Protein 1LFA (pdb70)

Foldseek 3Di:
DAEEEEEEEELAQVDDVVLSVLSLVLVQLVLVVCPPHSYFYWYWYDAPHIDTLAASQRCVVPVRSCVSCVVDDRPHHHAQPLRRLLCCLPPHCDVVRPHDDPHQAEYEYEEAAAHPDDDANPSNVSHQAAYEYEADRPPDVVRQVNCCRRHDPPCVPRRHYYHHSVCSVVVSVVVVVVDDDDD/DAAEEEEEEELAQVDDPVLSVLSLVLVQLVLVVCDPHSYFYWYWYDAPHIDTLAARVRCVVPVRSCVSNVPDDRPHHHAAPLVSLLCCLPPHCDVVRPHDPPHQAEYEYEEAAAHPDDDANVSNVSYQAAYEYEADRVVDPVRQVSCCRRHDPDCVPRYHYYHHSVCSVVVSVVVVVVDDDD

Solvent-accessible surface area: 17882 Å² total; per-residue (Å²): 105,71,21,1,9,0,0,0,0,0,0,4,120,40,5,33,29,64,32,13,79,74,0,14,58,7,0,35,52,4,2,99,108,25,47,151,69,53,69,35,0,0,0,0,1,0,0,55,63,60,95,33,25,3,24,0,51,59,6,63,173,113,97,64,14,66,10,18,8,114,123,16,88,12,41,22,92,75,10,25,3,19,20,0,0,43,64,0,18,72,70,0,22,88,121,122,49,22,12,55,97,148,13,64,56,15,0,22,0,0,1,4,10,82,30,79,42,97,57,88,9,84,59,0,125,103,4,68,20,69,0,6,0,0,11,125,89,4,139,76,156,142,6,20,100,40,2,59,110,2,6,17,189,69,30,102,78,18,18,58,56,9,90,52,19,103,61,5,157,65,9,28,63,79,40,56,149,126,69,164,156,152,217,108,55,24,1,8,0,0,0,0,0,0,3,125,36,3,94,64,6,28,5,44,49,0,6,12,4,0,10,15,5,2,97,106,25,46,127,67,52,68,38,0,0,0,0,0,0,0,53,63,59,86,39,27,4,20,0,23,27,3,82,144,114,68,73,14,40,47,14,10,116,155,25,161,33,52,90,91,77,10,25,2,20,23,0,0,39,58,0,14,65,74,0,13,89,120,122,50,26,12,43,106,99,11,68,66,16,0,20,0,0,1,6,10,79,30,79,45,97,59,89,11,82,60,0,116,116,3,66,19,70,0,5,0,0,11,146,92,4,145,77,146,131,5,41,78,39,2,64,110,2,5,17,176,74,27,105,92,22,16,60,63,15,89,51,15,72,80,2,104,75,29,27,65,92,43,50,125,138,68,163,160,204

B-factor: mean 18.25, std 9.06, range [2.38, 66.84]

Radius of gyration: 23.6 Å; Cα contacts (8 Å, |Δi|>4): 694; chains: 2; bounding box: 66×52×42 Å

Structure (mmCIF, N/CA/C/O backbone):
data_1LFA
#
_entry.id   1LFA
#
_cell.length_a   131.130
_cell.length_b   45.450
_cell.length_c   66.130
_cell.angle_alpha   90.00
_cell.angle_beta   99.80
_cell.angle_gamma   90.00
#
_symmetry.space_group_name_H-M   'C 1 2 1'
#
loop_
_entity.id
_entity.type
_entity.pdbx_description
1 polymer CD11A
2 non-polymer 'MANGANESE (II) ION'
3 non-polymer 'CHLORIDE ION'
4 water water
#
loop_
_atom_site.group_PDB
_atom_site.id
_atom_site.type_symbol
_atom_site.label_atom_id
_atom_site.label_alt_id
_atom_site.label_comp_id
_atom_site.label_asym_id
_atom_site.label_entity_id
_atom_site.label_seq_id
_atom_site.pdbx_PDB_ins_code
_atom_site.Cartn_x
_atom_site.Cartn_y
_atom_site.Cartn_z
_atom_site.occupancy
_atom_site.B_iso_or_equiv
_atom_site.auth_seq_id
_atom_site.auth_comp_id
_atom_site.auth_asym_id
_atom_site.auth_atom_id
_atom_site.pdbx_PDB_model_num
ATOM 1 N N . GLY A 1 4 ? 1.807 -12.128 28.312 1.00 23.62 128 GLY A N 1
ATOM 2 C CA . GLY A 1 4 ? 2.497 -13.425 28.096 1.00 21.14 128 GLY A CA 1
ATOM 3 C C . GLY A 1 4 ? 3.853 -13.134 27.500 1.00 18.37 128 GLY A C 1
ATOM 4 O O . GLY A 1 4 ? 4.551 -12.249 27.978 1.00 21.70 128 GLY A O 1
ATOM 5 N N . ASN A 1 5 ? 4.218 -13.844 26.442 1.00 17.90 129 ASN A N 1
ATOM 6 C CA . ASN A 1 5 ? 5.506 -13.631 25.798 1.00 16.06 129 ASN A CA 1
ATOM 7 C C . ASN A 1 5 ? 5.478 -12.401 24.896 1.00 16.07 129 ASN A C 1
ATOM 8 O O . ASN A 1 5 ? 4.463 -12.112 24.244 1.00 14.91 129 ASN A O 1
ATOM 16 N N . VAL A 1 6 ? 6.580 -11.658 24.888 1.00 13.96 130 VAL A N 1
ATOM 17 C CA . VAL A 1 6 ? 6.680 -10.467 24.057 1.00 12.86 130 VAL A CA 1
ATOM 18 C C . VAL A 1 6 ? 7.936 -10.554 23.203 1.00 11.99 130 VAL A C 1
ATOM 19 O O . VAL A 1 6 ? 9.037 -10.791 23.721 1.00 12.42 130 VAL A O 1
ATOM 24 N N . ASP A 1 7 ? 7.740 -10.447 21.891 1.00 12.62 131 ASP A N 1
ATOM 25 C CA . ASP A 1 7 ? 8.828 -10.470 20.920 1.00 12.18 131 ASP A CA 1
ATOM 26 C C . ASP A 1 7 ? 9.017 -9.024 20.483 1.00 11.40 131 ASP A C 1
ATOM 27 O O . ASP A 1 7 ? 8.156 -8.446 19.805 1.00 11.07 131 ASP A O 1
ATOM 33 N N . LEU A 1 8 ? 10.142 -8.438 20.877 1.00 12.01 132 LEU A N 1
ATOM 34 C CA . LEU A 1 8 ? 10.400 -7.034 20.575 1.00 11.83 132 LEU A CA 1
ATOM 35 C C . LEU A 1 8 ? 11.596 -6.786 19.674 1.00 6.76 132 LEU A C 1
ATOM 36 O O . LEU A 1 8 ? 12.692 -7.265 19.942 1.00 8.13 132 LEU A O 1
ATOM 42 N N . VAL A 1 9 ? 11.376 -6.010 18.619 1.00 8.20 133 VAL A N 1
ATOM 43 C CA . VAL A 1 9 ? 12.435 -5.671 17.675 1.00 11.91 133 VAL A CA 1
ATOM 44 C C . VAL A 1 9 ? 12.765 -4.182 17.755 1.00 9.94 133 VAL A C 1
ATOM 45 O O . VAL A 1 9 ? 11.860 -3.340 17.758 1.00 8.85 133 VAL A O 1
ATOM 50 N N . PHE A 1 10 ? 14.055 -3.871 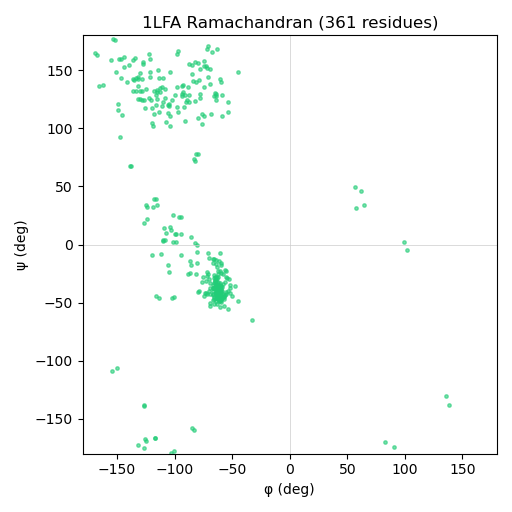17.856 1.00 10.74 134 PHE A N 1
ATOM 51 C CA . PHE A 1 10 ? 14.521 -2.484 17.868 1.00 9.92 134 PHE A CA 1
ATOM 52 C C . PHE A 1 10 ? 14.943 -2.234 16.418 1.00 8.42 134 PHE A C 1
ATOM 53 O O . PHE A 1 10 ? 15.800 -2.942 15.903 1.00 7.79 134 PHE A O 1
ATOM 62 N N . LEU A 1 11 ? 14.302 -1.290 15.742 1.00 8.27 135 LEU A N 1
ATOM 63 C CA . LEU A 1 11 ? 14.657 -0.960 14.359 1.00 7.11 135 LEU A CA 1
ATOM 64 C C . LEU A 1 11 ? 15.354 0.399 14.464 1.00 7.49 135 LEU A C 1
ATOM 65 O O . LEU A 1 11 ? 14.699 1.424 14.688 1.00 7.80 135 LEU A O 1
ATOM 71 N N . PHE A 1 12 ? 16.675 0.408 14.327 1.00 6.45 136 PHE A N 1
ATOM 72 C CA . PHE A 1 12 ? 17.421 1.646 14.485 1.00 8.61 136 PHE A CA 1
ATOM 73 C C . PHE A 1 12 ? 18.084 2.278 13.269 1.00 7.48 136 PHE A C 1
ATOM 74 O O . PHE A 1 12 ? 18.750 1.611 12.466 1.00 6.44 136 PHE A O 1
ATOM 83 N N . ASP A 1 13 ? 17.899 3.591 13.195 1.00 7.54 137 ASP A N 1
ATOM 84 C CA . ASP A 1 13 ? 18.407 4.478 12.150 1.00 7.54 137 ASP A CA 1
ATOM 85 C C . ASP A 1 13 ? 19.937 4.500 12.155 1.00 7.79 137 ASP A C 1
ATOM 86 O O . ASP A 1 13 ? 20.565 4.760 13.182 1.00 7.58 137 ASP A O 1
ATOM 92 N N . GLY A 1 14 ? 20.528 4.183 11.004 1.00 10.69 138 GLY A N 1
ATOM 93 C CA . GLY A 1 14 ? 21.977 4.206 10.866 1.00 8.31 138 GLY A CA 1
ATOM 94 C C . GLY A 1 14 ? 22.367 5.123 9.713 1.00 10.50 138 GLY A C 1
ATOM 95 O O . GLY A 1 14 ? 23.389 4.891 9.048 1.00 9.82 138 GLY A O 1
ATOM 97 N N . SER A 1 15 ? 21.567 6.171 9.497 1.00 10.45 139 SER A N 1
ATOM 98 C CA . SER A 1 15 ? 21.772 7.153 8.432 1.00 9.52 139 SER A CA 1
ATOM 99 C C . SER A 1 15 ? 23.065 7.963 8.552 1.00 9.26 139 SER A C 1
ATOM 100 O O . SER A 1 15 ? 23.723 7.973 9.598 1.00 10.82 139 SER A O 1
ATOM 105 N N . MET A 1 16 ? 23.397 8.676 7.482 1.00 9.70 140 MET A N 1
ATOM 106 C CA . MET A 1 16 ? 24.622 9.467 7.424 1.00 13.83 140 MET A CA 1
ATOM 107 C C . MET A 1 16 ? 24.690 10.653 8.387 1.00 13.30 140 MET A C 1
ATOM 108 O O . MET A 1 16 ? 25.778 11.085 8.772 1.00 14.34 140 MET A O 1
ATOM 114 N N . SER A 1 17 ? 23.532 11.174 8.772 1.00 11.21 141 SER A N 1
ATOM 115 C CA . SER A 1 17 ? 23.449 12.325 9.675 1.00 13.38 141 SER A CA 1
ATOM 116 C C . SER A 1 17 ? 24.036 12.102 11.060 1.00 13.50 141 SER A C 1
ATOM 117 O O . SER A 1 17 ? 24.616 13.009 11.656 1.00 12.85 141 SER A O 1
ATOM 122 N N . LEU A 1 18 ? 23.914 10.876 11.549 1.00 14.80 142 LEU A N 1
ATOM 123 C CA . LEU A 1 18 ? 24.389 10.520 12.876 1.00 12.96 142 LEU A CA 1
ATOM 124 C C . LEU A 1 18 ? 25.892 10.601 13.121 1.00 15.33 142 LEU A C 1
ATOM 125 O O . LEU A 1 18 ? 26.694 10.086 12.335 1.00 16.55 142 LEU A O 1
ATOM 131 N N . GLN A 1 19 ? 26.264 11.268 14.211 1.00 16.19 143 GLN A N 1
ATOM 132 C CA . GLN A 1 19 ? 27.660 11.352 14.624 1.00 15.35 143 GLN A CA 1
ATOM 133 C C . GLN A 1 19 ? 27.873 10.028 15.368 1.00 14.80 143 GLN A C 1
ATOM 134 O O . GLN A 1 19 ? 26.907 9.421 15.839 1.00 13.21 143 GLN A O 1
ATOM 143 N N . PRO A 1 20 ? 29.127 9.556 15.483 1.00 16.20 144 PRO A N 1
ATOM 144 C CA . PRO A 1 20 ? 29.391 8.290 16.181 1.00 14.69 144 PRO A CA 1
ATOM 145 C C . PRO A 1 20 ? 28.786 8.199 17.588 1.00 17.31 144 PRO A C 1
ATOM 146 O O . PRO A 1 20 ? 28.221 7.161 17.967 1.00 15.76 144 PRO A O 1
ATOM 150 N N . ASP A 1 21 ? 28.881 9.280 18.355 1.00 18.03 145 ASP A N 1
ATOM 151 C CA . ASP A 1 21 ? 28.339 9.293 19.712 1.00 18.91 145 ASP A CA 1
ATOM 152 C C . ASP A 1 21 ? 26.808 9.315 19.712 1.00 16.87 145 ASP A C 1
ATOM 153 O O . ASP A 1 21 ? 26.183 8.883 20.677 1.00 13.71 145 ASP A O 1
ATOM 159 N N . GLU A 1 22 ? 26.208 9.862 18.660 1.00 12.83 146 GLU A N 1
ATOM 160 C CA . GLU A 1 22 ? 24.754 9.895 18.557 1.00 14.39 146 GLU A CA 1
ATOM 161 C C . GLU A 1 22 ? 24.268 8.468 18.247 1.00 15.08 146 GLU A C 1
ATOM 162 O O . GLU A 1 22 ? 23.283 7.990 18.811 1.00 13.79 146 GLU A O 1
ATOM 169 N N . PHE A 1 23 ? 24.981 7.791 17.353 1.00 14.37 147 PHE A N 1
ATOM 170 C CA . PHE A 1 23 ? 24.668 6.416 16.989 1.00 13.90 147 PHE A CA 1
ATOM 171 C C . PHE A 1 23 ? 24.841 5.562 18.256 1.00 14.94 147 PHE A C 1
ATOM 172 O O . PHE A 1 23 ? 23.999 4.710 18.580 1.00 13.79 147 PHE A O 1
ATOM 181 N N . GLN A 1 24 ? 25.922 5.821 18.984 1.00 12.41 148 GLN A N 1
ATOM 182 C CA . GLN A 1 24 ? 26.215 5.100 20.214 1.00 12.03 148 GLN A CA 1
ATOM 183 C C . GLN A 1 24 ? 25.105 5.265 21.255 1.00 9.27 148 GLN A C 1
ATOM 184 O O . GLN A 1 24 ? 24.774 4.317 21.952 1.00 9.22 148 GLN A O 1
ATOM 193 N N . LYS A 1 25 ? 24.542 6.466 21.365 1.00 10.87 149 LYS A N 1
ATOM 194 C CA . LYS A 1 25 ? 23.458 6.723 22.316 1.00 11.09 149 LYS A CA 1
ATOM 195 C C . LYS A 1 25 ? 22.210 5.909 21.987 1.00 11.27 149 LYS A C 1
ATOM 196 O O . LYS A 1 25 ? 21.499 5.447 22.889 1.00 9.41 149 LYS A O 1
ATOM 206 N N . ILE A 1 26 ? 21.960 5.714 20.696 1.00 9.50 150 ILE A N 1
ATOM 207 C CA . ILE A 1 26 ? 20.823 4.907 20.244 1.00 10.07 150 ILE A CA 1
ATOM 208 C C . ILE A 1 26 ? 21.091 3.468 20.698 1.00 9.76 150 ILE A C 1
ATOM 209 O O . ILE A 1 26 ? 20.230 2.832 21.310 1.00 11.74 150 ILE A O 1
ATOM 215 N N . LEU A 1 27 ? 22.309 2.988 20.454 1.00 8.96 151 LEU A N 1
ATOM 216 C CA . LEU A 1 27 ? 22.711 1.642 20.864 1.00 11.89 151 LEU A CA 1
ATOM 217 C C . LEU A 1 27 ? 22.646 1.469 22.380 1.00 10.81 151 LEU A C 1
ATOM 218 O O . LEU A 1 27 ? 22.199 0.430 22.869 1.00 9.87 151 LEU A O 1
ATOM 224 N N . ASP A 1 28 ? 23.081 2.486 23.118 1.00 9.18 152 ASP A N 1
ATOM 225 C CA . ASP A 1 28 ? 23.061 2.443 24.577 1.00 11.37 152 ASP A CA 1
ATOM 226 C C . ASP A 1 28 ? 21.638 2.367 25.122 1.00 12.79 152 ASP A C 1
ATOM 227 O O . ASP A 1 28 ? 21.378 1.622 26.070 1.00 13.15 152 ASP A O 1
ATOM 233 N N . PHE A 1 29 ? 20.715 3.116 24.518 1.00 11.75 153 PHE A N 1
ATOM 234 C CA . PHE A 1 29 ? 19.314 3.086 24.937 1.00 12.14 153 PHE A CA 1
ATOM 235 C C . PHE A 1 29 ? 18.802 1.648 24.774 1.00 13.50 153 PHE A C 1
ATOM 236 O O . PHE A 1 29 ? 18.179 1.082 25.678 1.00 12.39 153 PHE A O 1
ATOM 245 N N . MET A 1 30 ? 19.081 1.059 23.614 1.00 12.98 154 MET A N 1
ATOM 246 C CA . MET A 1 30 ? 18.672 -0.313 23.326 1.00 13.14 154 MET A CA 1
ATOM 247 C C . MET A 1 30 ? 19.218 -1.286 24.376 1.00 10.15 154 MET A C 1
ATOM 248 O O . MET A 1 30 ? 18.492 -2.140 24.888 1.00 9.67 154 MET A O 1
ATOM 254 N N . LYS A 1 31 ? 20.490 -1.127 24.718 1.00 11.68 155 LYS A N 1
ATOM 255 C CA . LYS A 1 31 ? 21.127 -1.974 25.718 1.00 13.70 155 LYS A CA 1
ATOM 256 C C . LYS A 1 31 ? 20.503 -1.794 27.099 1.00 14.24 155 LYS A C 1
ATOM 257 O O . LYS A 1 31 ? 20.315 -2.776 27.813 1.00 13.91 155 LYS A O 1
ATOM 267 N N . ASP A 1 32 ? 20.198 -0.551 27.480 1.00 13.74 156 ASP A N 1
ATOM 268 C CA . ASP A 1 32 ? 19.587 -0.279 28.789 1.00 15.22 156 ASP A CA 1
ATOM 269 C C . ASP A 1 32 ? 18.232 -0.973 28.882 1.00 14.54 156 ASP A C 1
ATOM 270 O O . ASP A 1 32 ? 17.932 -1.629 29.881 1.00 13.38 156 ASP A O 1
ATOM 276 N N . VAL A 1 33 ? 17.412 -0.831 27.844 1.00 12.02 157 VAL A N 1
ATOM 277 C CA . VAL A 1 33 ? 16.106 -1.482 27.826 1.00 11.82 157 VAL A CA 1
ATOM 278 C C . VAL A 1 33 ? 16.272 -3.005 27.961 1.00 14.76 157 VAL A C 1
ATOM 279 O O . VAL A 1 33 ? 15.587 -3.644 28.768 1.00 15.09 157 VAL A O 1
ATOM 284 N N . MET A 1 34 ? 17.198 -3.578 27.193 1.00 14.07 158 MET A N 1
ATOM 285 C CA . MET A 1 34 ? 17.443 -5.018 27.234 1.00 13.68 158 MET A CA 1
ATOM 286 C C . MET A 1 34 ? 17.905 -5.509 28.599 1.00 13.91 158 MET A C 1
ATOM 287 O O . MET A 1 34 ? 17.421 -6.534 29.091 1.00 12.88 158 MET A O 1
ATOM 293 N N . LYS A 1 35 ? 18.857 -4.796 29.194 1.00 13.83 159 LYS A N 1
ATOM 294 C CA . LYS A 1 35 ? 19.398 -5.159 30.504 1.00 14.98 159 LYS A CA 1
ATOM 295 C C . LYS A 1 35 ? 18.317 -5.109 31.576 1.00 13.96 159 LYS A C 1
ATOM 296 O O . LYS A 1 35 ? 18.190 -6.032 32.382 1.00 12.67 159 LYS A O 1
ATOM 306 N N . LYS A 1 36 ? 17.513 -4.054 31.560 1.00 12.08 160 LYS A N 1
ATOM 307 C CA . LYS A 1 36 ? 16.450 -3.908 32.540 1.00 11.78 160 LYS A CA 1
ATOM 308 C C . LYS A 1 36 ? 15.422 -5.028 32.397 1.00 14.67 160 LYS A C 1
ATOM 309 O O . LYS A 1 36 ? 14.944 -5.573 33.400 1.00 16.85 160 LYS A O 1
ATOM 319 N N . LEU A 1 37 ? 15.133 -5.421 31.158 1.00 13.83 161 LEU A N 1
ATOM 320 C CA . LEU A 1 37 ? 14.152 -6.472 30.904 1.00 14.09 161 LEU A CA 1
ATOM 321 C C . LEU A 1 37 ? 14.715 -7.888 30.708 1.00 15.52 161 LEU A C 1
ATOM 322 O O . LEU A 1 37 ? 14.061 -8.747 30.117 1.00 17.01 161 LEU A O 1
ATOM 328 N N . SER A 1 38 ? 15.907 -8.142 31.245 1.00 15.27 162 SER A N 1
ATOM 329 C CA . SER A 1 38 ? 16.524 -9.460 31.141 1.00 13.97 162 SER A CA 1
ATOM 330 C C . SER A 1 38 ? 15.788 -10.461 32.031 1.00 15.23 162 SER A C 1
ATOM 331 O O . SER A 1 38 ? 15.171 -10.077 33.035 1.00 15.68 162 SER A O 1
ATOM 336 N N . ASN A 1 39 ? 15.832 -11.733 31.639 1.00 14.18 163 ASN A N 1
ATOM 337 C CA . ASN A 1 39 ? 15.198 -12.838 32.370 1.00 15.12 163 ASN A CA 1
ATOM 338 C C . ASN A 1 39 ? 13.691 -12.690 32.581 1.00 11.81 163 ASN A C 1
ATOM 339 O O . ASN A 1 39 ? 13.135 -13.172 33.562 1.00 10.63 163 ASN A O 1
ATOM 347 N N . THR A 1 40 ? 13.034 -12.046 31.630 1.00 12.78 164 THR A N 1
ATOM 348 C CA . THR A 1 40 ? 11.595 -11.837 31.687 1.00 11.47 164 THR A CA 1
ATOM 349 C C . THR A 1 40 ? 11.024 -12.584 30.489 1.00 12.70 164 THR A C 1
ATOM 350 O O . THR A 1 40 ? 11.732 -13.371 29.848 1.00 14.75 164 THR A O 1
ATOM 356 N N . SER A 1 41 ? 9.764 -12.323 30.162 1.00 12.42 165 SER A N 1
ATOM 357 C CA . SER A 1 41 ? 9.132 -12.969 29.019 1.00 14.77 165 SER A CA 1
ATOM 358 C C . SER A 1 41 ? 9.478 -12.268 27.698 1.00 13.91 165 SER A C 1
ATOM 359 O O . SER A 1 41 ? 9.010 -12.673 26.632 1.00 16.67 165 SER A O 1
ATOM 364 N N . TYR A 1 42 ? 10.299 -11.222 27.772 1.00 13.78 166 TYR A N 1
ATOM 365 C CA . TYR A 1 42 ? 10.707 -10.479 26.583 1.00 14.19 166 TYR A CA 1
ATOM 366 C C . TYR A 1 42 ? 11.893 -11.142 25.892 1.00 13.33 166 TYR A C 1
ATOM 367 O O . TYR A 1 42 ? 12.781 -11.675 26.550 1.00 13.04 166 TYR A O 1
ATOM 378 N N . GLN A 1 43 ? 11.865 -11.147 24.563 1.00 16.16 167 GLN A N 1
ATOM 379 C CA . GLN A 1 43 ? 12.965 -11.657 23.747 1.00 15.79 167 GLN A CA 1
ATOM 380 C C . GLN A 1 43 ? 13.178 -10.553 22.725 1.00 12.16 167 GLN A C 1
ATOM 381 O O . GLN A 1 43 ? 12.226 -9.892 22.317 1.00 12.60 167 GLN A O 1
ATOM 390 N N . PHE A 1 44 ? 14.429 -10.295 22.380 1.00 11.59 168 PHE A N 1
ATOM 391 C CA . PHE A 1 44 ? 14.741 -9.184 21.490 1.00 11.62 168 PHE A CA 1
ATOM 392 C C . PHE A 1 44 ? 15.467 -9.526 20.201 1.00 10.22 168 PHE A C 1
ATOM 393 O O . PHE A 1 44 ? 16.134 -10.552 20.109 1.00 10.50 168 PHE A O 1
ATOM 402 N N . ALA A 1 45 ? 15.361 -8.616 19.236 1.00 10.86 169 ALA A N 1
ATOM 403 C CA . ALA A 1 45 ? 16.048 -8.702 17.947 1.00 11.16 169 ALA A CA 1
ATOM 404 C C . ALA A 1 45 ? 16.367 -7.248 17.561 1.00 10.46 169 ALA A C 1
ATOM 405 O O . ALA A 1 45 ? 15.600 -6.338 17.888 1.00 7.79 169 ALA A O 1
ATOM 408 N N . ALA A 1 46 ? 17.518 -7.010 16.933 1.00 9.00 170 ALA A N 1
ATOM 409 C CA . ALA A 1 46 ? 17.870 -5.646 16.526 1.00 9.14 170 ALA A CA 1
ATOM 410 C C . ALA A 1 46 ? 18.174 -5.569 15.033 1.00 10.36 170 ALA A C 1
ATOM 411 O O . ALA A 1 46 ? 18.904 -6.402 14.485 1.00 9.04 170 ALA A O 1
ATOM 414 N N . VAL A 1 47 ? 17.605 -4.560 14.384 1.00 9.98 171 VAL A N 1
ATOM 415 C CA . VAL A 1 47 ? 17.768 -4.354 12.953 1.00 8.99 171 VAL A CA 1
ATOM 416 C C . VAL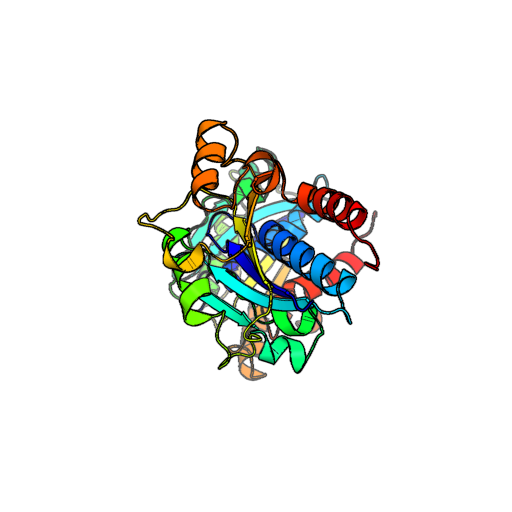 A 1 47 ? 18.206 -2.925 12.676 1.00 9.56 171 VAL A C 1
ATOM 417 O O . VAL A 1 47 ? 17.563 -1.981 13.143 1.00 9.34 171 VAL A O 1
ATOM 422 N N . GLN A 1 48 ? 19.326 -2.767 11.972 1.00 8.84 172 GLN A N 1
ATOM 423 C CA . GLN A 1 48 ? 19.808 -1.437 11.604 1.00 6.23 172 GLN A CA 1
ATOM 424 C C . GLN A 1 48 ? 19.256 -1.136 10.219 1.00 5.75 172 GLN A C 1
ATOM 425 O O . GLN A 1 48 ? 19.245 -2.013 9.360 1.00 7.80 172 GLN A O 1
ATOM 434 N N . PHE A 1 49 ? 18.761 0.075 10.005 1.00 6.66 173 PHE A N 1
ATOM 435 C CA . PHE A 1 49 ? 18.269 0.453 8.686 1.00 7.94 173 PHE A CA 1
ATOM 436 C C . PHE A 1 49 ? 18.863 1.793 8.256 1.00 7.97 173 PHE A C 1
ATOM 437 O O . PHE A 1 49 ? 19.207 2.643 9.084 1.00 9.04 173 PHE A O 1
ATOM 446 N N . SER A 1 50 ? 19.058 1.930 6.954 1.00 7.36 174 SER A N 1
ATOM 447 C CA . SER A 1 50 ? 19.579 3.149 6.363 1.00 7.94 174 SER A CA 1
ATOM 448 C C . SER A 1 50 ? 19.011 3.047 4.955 1.00 7.88 174 SER A C 1
ATOM 449 O O . SER A 1 50 ? 17.800 3.209 4.774 1.00 8.46 174 SER A O 1
ATOM 454 N N . THR A 1 51 ? 19.850 2.786 3.959 1.00 7.83 175 THR A N 1
ATOM 455 C CA . THR A 1 51 ? 19.344 2.600 2.601 1.00 9.28 175 THR A CA 1
ATOM 456 C C . THR A 1 51 ? 18.778 1.171 2.563 1.00 5.97 175 THR A C 1
ATOM 457 O O . THR A 1 51 ? 17.721 0.908 1.988 1.00 6.86 175 THR A O 1
ATOM 463 N N . SER A 1 52 ? 19.494 0.261 3.207 1.00 6.10 176 SER A N 1
ATOM 464 C CA . SER A 1 52 ? 19.060 -1.116 3.316 1.00 9.66 176 SER A CA 1
ATOM 465 C C . SER A 1 52 ? 19.003 -1.534 4.790 1.00 9.68 176 SER A C 1
ATOM 466 O O . SER A 1 52 ? 19.176 -0.704 5.694 1.00 8.68 176 SER A O 1
ATOM 471 N N . TYR A 1 53 ? 18.837 -2.830 5.030 1.00 11.56 177 TYR A N 1
ATOM 472 C CA . TYR A 1 53 ? 18.647 -3.340 6.387 1.00 9.88 177 TYR A CA 1
ATOM 473 C C . TYR A 1 53 ? 19.594 -4.449 6.773 1.00 9.54 177 TYR A C 1
ATOM 474 O O . TYR A 1 53 ? 20.085 -5.172 5.913 1.00 11.04 177 TYR A O 1
ATOM 485 N N . LYS A 1 54 ? 19.817 -4.602 8.074 1.00 7.06 178 LYS A N 1
ATOM 486 C CA . LYS A 1 54 ? 20.701 -5.634 8.581 1.00 8.83 178 LYS A CA 1
ATOM 487 C C . LYS A 1 54 ? 20.216 -6.077 9.959 1.00 9.00 178 LYS A C 1
ATOM 488 O O . LYS A 1 54 ? 20.176 -5.280 10.896 1.00 10.47 178 LYS A O 1
ATOM 498 N N . THR A 1 55 ? 19.797 -7.330 10.072 1.00 9.35 179 THR A N 1
ATOM 499 C CA . THR A 1 55 ? 19.377 -7.858 11.366 1.00 10.91 179 THR A CA 1
ATOM 500 C C . THR A 1 55 ? 20.687 -8.118 12.111 1.00 10.99 179 THR A C 1
ATOM 501 O O . THR A 1 55 ? 21.431 -9.050 11.790 1.00 11.65 179 THR A O 1
ATOM 507 N N . GLU A 1 56 ? 21.016 -7.233 13.041 1.00 8.23 180 GLU A N 1
ATOM 508 C CA . GLU A 1 56 ? 22.259 -7.353 13.793 1.00 10.43 180 GLU A CA 1
ATOM 509 C C . GLU A 1 56 ? 22.287 -8.585 14.691 1.00 10.61 180 GLU A C 1
ATOM 510 O O . GLU A 1 56 ? 23.345 -9.162 14.934 1.00 12.42 180 GLU A O 1
ATOM 517 N N . PHE A 1 57 ? 21.124 -8.961 15.204 1.00 10.72 181 PHE A N 1
ATOM 518 C CA . PHE A 1 57 ? 20.979 -10.156 16.021 1.00 8.96 181 PHE A CA 1
ATOM 519 C C . PHE A 1 57 ? 19.499 -10.499 16.037 1.00 11.61 181 PHE A C 1
ATOM 520 O O . PHE A 1 57 ? 18.648 -9.602 16.036 1.00 9.38 181 PHE A O 1
ATOM 529 N N . ASP A 1 58 ? 19.178 -11.778 15.901 1.00 12.66 182 ASP A N 1
ATOM 530 C CA . ASP A 1 58 ? 17.783 -12.161 15.912 1.00 13.68 182 ASP A CA 1
ATOM 531 C C . ASP A 1 58 ? 17.373 -12.771 17.242 1.00 11.15 182 ASP A C 1
ATOM 532 O O . ASP A 1 58 ? 18.173 -12.848 18.180 1.00 10.06 182 ASP A O 1
ATOM 538 N N . PHE A 1 59 ? 16.107 -13.154 17.334 1.00 14.01 183 PHE A N 1
ATOM 539 C CA . PHE A 1 59 ? 15.583 -13.732 18.558 1.00 11.38 183 PHE A CA 1
ATOM 540 C C . PHE A 1 59 ? 16.401 -14.933 18.986 1.00 15.15 183 PHE A C 1
ATOM 541 O O . PHE A 1 59 ? 16.732 -15.071 20.167 1.00 15.44 183 PHE A O 1
ATOM 550 N N . SER A 1 60 ? 16.795 -15.756 18.015 1.00 15.85 184 SER A N 1
ATOM 551 C CA . SER A 1 60 ? 17.599 -16.933 18.299 1.00 17.31 184 SER A CA 1
ATOM 552 C C . SER A 1 60 ? 18.948 -16.536 18.876 1.00 17.87 184 SER A C 1
ATOM 553 O O . SER A 1 60 ? 19.400 -17.135 19.851 1.00 19.95 184 SER A O 1
ATOM 558 N N . ASP A 1 61 ? 19.562 -15.497 18.314 1.00 19.46 185 ASP A N 1
ATOM 559 C CA . ASP A 1 61 ? 20.851 -15.006 18.801 1.00 19.83 185 ASP A CA 1
ATOM 560 C C . ASP A 1 61 ? 20.703 -14.576 20.247 1.00 19.60 185 ASP A C 1
ATOM 561 O O . ASP A 1 61 ? 21.567 -14.860 21.078 1.00 19.60 185 ASP A O 1
ATOM 567 N N . TYR A 1 62 ? 19.609 -13.868 20.531 1.00 19.26 186 TYR A N 1
ATOM 568 C CA . TYR A 1 62 ? 19.331 -13.374 21.877 1.00 18.79 186 TYR A CA 1
ATOM 569 C C . TYR A 1 62 ? 19.179 -14.515 22.873 1.00 19.95 186 TYR A C 1
ATOM 570 O O . TYR A 1 62 ? 19.709 -14.458 23.983 1.00 22.34 186 TYR A O 1
ATOM 581 N N . VAL A 1 63 ? 18.396 -15.519 22.496 1.00 22.75 187 VAL A N 1
ATOM 582 C CA . VAL A 1 63 ? 18.186 -16.675 23.355 1.00 24.55 187 VAL A CA 1
ATOM 583 C C . VAL A 1 63 ? 19.512 -17.406 23.592 1.00 26.01 187 VAL A C 1
ATOM 584 O O . VAL A 1 63 ? 19.815 -17.777 24.723 1.00 27.51 187 VAL A O 1
ATOM 589 N N . LYS A 1 64 ? 20.316 -17.568 22.546 1.00 28.71 188 LYS A N 1
ATOM 590 C CA . LYS A 1 64 ? 21.598 -18.255 22.675 1.00 32.52 188 LYS A CA 1
ATOM 591 C C . LYS A 1 64 ? 22.584 -17.490 23.537 1.00 34.57 188 LYS A C 1
ATOM 592 O O . LYS A 1 64 ? 23.403 -18.095 24.231 1.00 37.07 188 LYS A O 1
ATOM 602 N N . ARG A 1 65 ? 22.567 -16.166 23.422 1.00 36.35 189 ARG A N 1
ATOM 603 C CA . ARG A 1 65 ? 23.458 -15.306 24.192 1.00 38.18 189 ARG A CA 1
ATOM 604 C C . ARG A 1 65 ? 22.689 -14.033 24.507 1.00 38.36 189 ARG A C 1
ATOM 605 O O . ARG A 1 65 ? 22.392 -13.248 23.619 1.00 41.80 189 ARG A O 1
ATOM 619 N N . LYS A 1 66 ? 22.368 -13.834 25.775 1.00 38.85 190 LYS A N 1
ATOM 620 C CA . LYS A 1 66 ? 21.599 -12.665 26.183 1.00 37.98 190 LYS A CA 1
ATOM 621 C C . LYS A 1 66 ? 22.371 -11.361 26.345 1.00 35.91 190 LYS A C 1
ATOM 622 O O . LYS A 1 66 ? 21.773 -10.287 26.389 1.00 37.12 190 LYS A O 1
ATOM 632 N N . ASP A 1 67 ? 23.691 -11.446 26.432 1.00 33.11 191 ASP A N 1
ATOM 633 C CA . ASP A 1 67 ? 24.516 -10.256 26.614 1.00 32.13 191 ASP A CA 1
ATOM 634 C C . ASP A 1 67 ? 24.348 -9.214 25.500 1.00 26.56 191 ASP A C 1
ATOM 635 O O . ASP A 1 67 ? 24.764 -9.439 24.366 1.00 23.52 191 ASP A O 1
ATOM 641 N N . PRO A 1 68 ? 23.735 -8.054 25.818 1.00 24.90 192 PRO A N 1
ATOM 642 C CA . PRO A 1 68 ? 23.513 -6.975 24.844 1.00 24.07 192 PRO A CA 1
ATOM 643 C C . PRO A 1 68 ? 24.806 -6.501 24.174 1.00 21.57 192 PRO A C 1
ATOM 644 O O . PRO A 1 68 ? 24.841 -6.279 22.959 1.00 23.49 192 PRO A O 1
ATOM 648 N N . ASP A 1 69 ? 25.862 -6.343 24.967 1.00 20.65 193 ASP A N 1
ATOM 649 C CA . ASP A 1 69 ? 27.141 -5.895 24.440 1.00 19.02 193 ASP A CA 1
ATOM 650 C C . ASP A 1 69 ? 27.638 -6.861 23.385 1.00 19.73 193 ASP A C 1
ATOM 651 O O . ASP A 1 69 ? 28.007 -6.449 22.289 1.00 21.85 193 ASP A O 1
ATOM 657 N N . ALA A 1 70 ? 27.632 -8.148 23.703 1.00 17.50 194 ALA A N 1
ATOM 658 C CA . ALA A 1 70 ? 28.089 -9.155 22.760 1.00 19.25 194 ALA A CA 1
ATOM 659 C C . ALA A 1 70 ? 27.229 -9.177 21.500 1.00 19.10 194 ALA A C 1
ATOM 660 O O . ALA A 1 70 ? 27.747 -9.262 20.388 1.00 19.34 194 ALA A O 1
ATOM 663 N N . LEU A 1 71 ? 25.918 -9.067 21.683 1.00 19.02 195 LEU A N 1
ATOM 664 C CA . LEU A 1 71 ? 24.958 -9.092 20.583 1.00 19.54 195 LEU A CA 1
ATOM 665 C C . LEU A 1 71 ? 25.081 -7.936 19.595 1.00 19.88 195 LEU A C 1
ATOM 666 O O . LEU A 1 71 ? 24.770 -8.085 18.409 1.00 18.34 195 LEU A O 1
ATOM 672 N N . LEU A 1 72 ? 25.514 -6.783 20.093 1.00 19.82 196 LEU A N 1
ATOM 673 C CA . LEU A 1 72 ? 25.647 -5.597 19.262 1.00 18.89 196 LEU A CA 1
ATOM 674 C C . LEU A 1 72 ? 27.088 -5.206 18.955 1.00 23.03 196 LEU A C 1
ATOM 675 O O . LEU A 1 72 ? 27.324 -4.211 18.270 1.00 25.38 196 LEU A O 1
ATOM 681 N N . LYS A 1 73 ? 28.059 -6.000 19.391 1.00 23.26 197 LYS A N 1
ATOM 682 C CA . LYS A 1 73 ? 29.446 -5.622 19.154 1.00 25.14 197 LYS A CA 1
ATOM 683 C C . LYS A 1 73 ? 29.920 -5.552 17.713 1.00 23.03 197 LYS A C 1
ATOM 684 O O . LYS A 1 73 ? 30.923 -4.911 17.437 1.00 22.05 197 LYS A O 1
ATOM 694 N N . HIS A 1 74 ? 29.189 -6.154 16.786 1.00 22.54 198 HIS A N 1
ATOM 695 C CA . HIS A 1 74 ? 29.625 -6.134 15.394 1.00 25.44 198 HIS A CA 1
ATOM 696 C C . HIS A 1 74 ? 28.921 -5.124 14.501 1.00 22.34 198 HIS A C 1
ATOM 697 O O . HIS A 1 74 ? 29.187 -5.060 13.300 1.00 23.00 198 HIS A O 1
ATOM 707 N N . VAL A 1 75 ? 28.028 -4.342 15.094 1.00 20.29 199 VAL A N 1
ATOM 708 C CA . VAL A 1 75 ? 27.277 -3.318 14.376 1.00 16.72 199 VAL A CA 1
ATOM 709 C C . VAL A 1 75 ? 28.220 -2.304 13.730 1.00 16.51 199 VAL A C 1
ATOM 710 O O . VAL A 1 75 ? 29.108 -1.760 14.391 1.00 16.89 199 VAL A O 1
ATOM 715 N N . LYS A 1 76 ? 28.030 -2.071 12.437 1.00 13.61 200 LYS A N 1
ATOM 716 C CA . LYS A 1 76 ? 28.833 -1.113 11.691 1.00 12.74 200 LYS A CA 1
ATOM 717 C C . LYS A 1 76 ? 27.877 -0.050 11.151 1.00 11.26 200 LYS A C 1
ATOM 718 O O . LYS A 1 76 ? 26.959 -0.35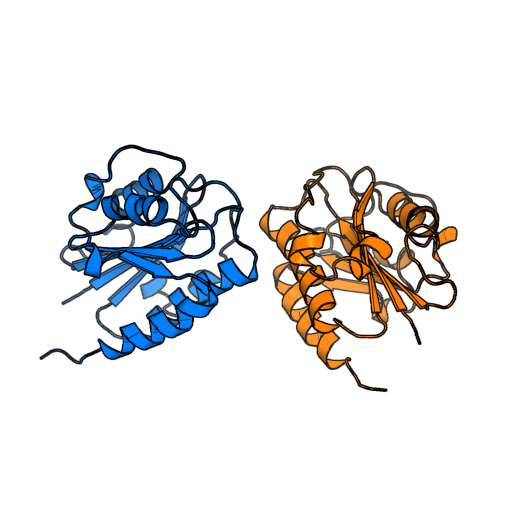6 10.395 1.00 11.19 200 LYS A O 1
ATOM 728 N N . HIS A 1 77 ? 28.059 1.191 11.587 1.00 12.21 201 HIS A N 1
ATOM 729 C CA . HIS A 1 77 ? 27.210 2.295 11.142 1.00 11.86 201 HIS A CA 1
ATOM 730 C C . HIS A 1 77 ? 27.221 2.324 9.609 1.00 9.62 201 HIS A C 1
ATOM 731 O O . HIS A 1 77 ? 28.288 2.402 8.997 1.00 9.67 201 HIS A O 1
ATOM 741 N N . MET A 1 78 ? 26.035 2.221 9.008 1.00 7.27 202 MET A N 1
ATOM 742 C CA . MET A 1 78 ? 25.869 2.217 7.552 1.00 9.04 202 MET A CA 1
ATOM 743 C C . MET A 1 78 ? 26.174 3.554 6.890 1.00 10.24 202 MET A C 1
ATOM 744 O O . MET A 1 78 ? 26.765 3.593 5.803 1.00 9.89 202 MET A O 1
ATOM 750 N N . LEU A 1 79 ? 25.698 4.633 7.512 1.00 9.19 203 LEU A N 1
ATOM 751 C CA . LEU A 1 79 ? 25.925 5.990 7.025 1.00 11.21 203 LEU A CA 1
ATOM 752 C C . LEU A 1 79 ? 25.339 6.261 5.636 1.00 11.46 203 LEU A C 1
ATOM 753 O O . LEU A 1 79 ? 25.989 6.876 4.785 1.00 14.26 203 LEU A O 1
ATOM 759 N N . LEU A 1 80 ? 24.096 5.842 5.416 1.00 10.12 204 LEU A N 1
ATOM 760 C CA . LEU A 1 80 ? 23.450 6.063 4.130 1.00 9.96 204 LEU A CA 1
ATOM 761 C C . LEU A 1 80 ? 22.095 6.767 4.306 1.00 9.28 204 LEU A C 1
ATOM 762 O O . LEU A 1 80 ? 21.984 7.667 5.137 1.00 9.38 204 LEU A O 1
ATOM 768 N N . LEU A 1 81 ? 21.067 6.345 3.577 1.00 9.35 205 LEU A N 1
ATOM 769 C CA . LEU A 1 81 ? 19.755 6.996 3.652 1.00 10.41 205 LEU A CA 1
ATOM 770 C C . LEU A 1 81 ? 18.819 6.582 4.797 1.00 7.25 205 LEU A C 1
ATOM 771 O O . LEU A 1 81 ? 19.269 6.058 5.819 1.00 8.59 205 LEU A O 1
ATOM 777 N N . THR A 1 82 ? 17.523 6.843 4.643 1.00 7.46 206 THR A N 1
ATOM 778 C CA . THR A 1 82 ? 16.553 6.528 5.693 1.00 10.37 206 THR A CA 1
ATOM 779 C C . THR A 1 82 ? 15.273 5.936 5.100 1.00 9.29 206 THR A C 1
ATOM 780 O O . THR A 1 82 ? 14.209 6.547 5.135 1.00 11.05 206 THR A O 1
ATOM 786 N N . ASN A 1 83 ? 15.383 4.741 4.542 1.00 11.84 207 ASN A N 1
ATOM 787 C CA . ASN A 1 83 ? 14.231 4.080 3.935 1.00 11.55 207 ASN A CA 1
ATOM 788 C C . ASN A 1 83 ? 13.379 3.361 4.987 1.00 12.37 207 ASN A C 1
ATOM 789 O O . ASN A 1 83 ? 13.343 2.124 5.077 1.00 8.94 207 ASN A O 1
ATOM 797 N N . THR A 1 84 ? 12.692 4.172 5.786 1.00 11.17 208 THR A N 1
ATOM 798 C CA . THR A 1 84 ? 11.841 3.700 6.873 1.00 9.29 208 THR A CA 1
ATOM 799 C C . THR A 1 84 ? 10.717 2.752 6.464 1.00 7.51 208 THR A C 1
ATOM 800 O O . THR A 1 84 ? 10.485 1.760 7.151 1.00 8.23 208 THR A O 1
ATOM 806 N N . PHE A 1 85 ? 10.018 3.040 5.365 1.00 8.20 209 PHE A N 1
ATOM 807 C CA . PHE A 1 85 ? 8.933 2.162 4.914 1.00 9.76 209 PHE A CA 1
ATOM 808 C C . PHE A 1 85 ? 9.494 0.770 4.609 1.00 11.08 209 PHE A C 1
ATOM 809 O O . PHE A 1 85 ? 8.958 -0.239 5.073 1.00 8.05 209 PHE A O 1
ATOM 818 N N . GLY A 1 86 ? 10.587 0.725 3.849 1.00 9.90 210 GLY A N 1
ATOM 819 C CA . GLY A 1 86 ? 11.189 -0.547 3.495 1.00 9.25 210 GLY A CA 1
ATOM 820 C C . GLY A 1 86 ? 11.650 -1.324 4.709 1.00 10.71 210 GLY A C 1
ATOM 821 O O . GLY A 1 86 ? 11.457 -2.538 4.782 1.00 10.88 210 GLY A O 1
ATOM 823 N N . ALA A 1 87 ? 12.230 -0.615 5.676 1.00 12.38 211 ALA A N 1
ATOM 824 C CA . ALA A 1 87 ? 12.748 -1.212 6.909 1.00 8.55 211 ALA A CA 1
ATOM 825 C C . ALA A 1 87 ? 11.687 -1.875 7.776 1.00 7.79 211 ALA A C 1
ATOM 826 O O . ALA A 1 87 ? 11.886 -2.970 8.298 1.00 7.99 211 ALA A O 1
ATOM 829 N N . ILE A 1 88 ? 10.559 -1.202 7.941 1.00 8.44 212 ILE A N 1
ATOM 830 C CA . ILE A 1 88 ? 9.478 -1.739 8.745 1.00 9.46 212 ILE A CA 1
ATOM 831 C C . ILE A 1 88 ? 8.921 -2.978 8.057 1.00 9.90 212 ILE A C 1
ATOM 832 O O . ILE A 1 88 ? 8.729 -4.005 8.698 1.00 12.72 212 ILE A O 1
ATOM 838 N N . ASN A 1 89 ? 8.742 -2.907 6.741 1.00 9.85 213 ASN A N 1
ATOM 839 C CA . ASN A 1 89 ? 8.243 -4.056 5.981 1.00 8.96 213 ASN A CA 1
ATOM 840 C C . ASN A 1 89 ? 9.228 -5.215 6.096 1.00 8.83 213 ASN A C 1
ATOM 841 O O . ASN A 1 89 ? 8.822 -6.369 6.239 1.00 10.28 213 ASN A O 1
ATOM 849 N N . TYR A 1 90 ? 10.520 -4.897 6.107 1.00 7.90 214 TYR A N 1
ATOM 850 C CA . TYR A 1 90 ? 11.555 -5.909 6.255 1.00 8.45 214 TYR A CA 1
ATOM 851 C C . TYR A 1 90 ? 11.421 -6.592 7.621 1.00 9.65 214 TYR A C 1
ATOM 852 O O . TYR A 1 90 ? 11.569 -7.804 7.732 1.00 7.29 214 TYR A O 1
ATOM 863 N N . VAL A 1 91 ? 11.182 -5.811 8.668 1.00 9.71 215 VAL A N 1
ATOM 864 C CA . VAL A 1 91 ? 11.030 -6.382 10.006 1.00 9.08 215 VAL A CA 1
ATOM 865 C C . VAL A 1 91 ? 9.841 -7.340 10.048 1.00 6.22 215 VAL A C 1
ATOM 866 O O . VAL A 1 91 ? 9.956 -8.477 10.500 1.00 8.77 215 VAL A O 1
ATOM 871 N N . ALA A 1 92 ? 8.715 -6.880 9.522 1.00 9.74 216 ALA A N 1
ATOM 872 C CA . ALA A 1 92 ? 7.483 -7.658 9.516 1.00 9.83 216 ALA A CA 1
ATOM 873 C C . ALA A 1 92 ? 7.572 -8.967 8.766 1.00 12.00 216 ALA A C 1
ATOM 874 O O . ALA A 1 92 ? 6.998 -9.960 9.204 1.00 13.39 216 ALA A O 1
ATOM 877 N N . THR A 1 93 ? 8.325 -8.983 7.671 1.00 11.03 217 THR A N 1
ATOM 878 C CA . THR A 1 93 ? 8.435 -10.178 6.833 1.00 14.23 217 THR A CA 1
ATOM 879 C C . THR A 1 93 ? 9.735 -10.969 6.902 1.00 15.28 217 THR A C 1
ATOM 880 O O . THR A 1 93 ? 9.761 -12.132 6.506 1.00 18.57 217 THR A O 1
ATOM 886 N N . GLU A 1 94 ? 10.802 -10.365 7.416 1.00 13.95 218 GLU A N 1
ATOM 887 C CA . GLU A 1 94 ? 12.100 -11.045 7.474 1.00 12.78 218 GLU A CA 1
ATOM 888 C C . GLU A 1 94 ? 12.695 -11.234 8.858 1.00 11.54 218 GLU A C 1
ATOM 889 O O . GLU A 1 94 ? 13.723 -11.899 9.002 1.00 11.59 218 GLU A O 1
ATOM 896 N N . VAL A 1 95 ? 12.097 -10.613 9.867 1.00 11.25 219 VAL A N 1
ATOM 897 C CA . VAL A 1 95 ? 12.614 -10.722 11.230 1.00 9.77 219 VAL A CA 1
ATOM 898 C C . VAL A 1 95 ? 11.640 -11.467 12.145 1.00 10.33 219 VAL A C 1
ATOM 899 O O . VAL A 1 95 ? 12.053 -12.331 12.923 1.00 11.74 219 VAL A O 1
ATOM 904 N N . PHE A 1 96 ? 10.359 -11.117 12.075 1.00 9.87 220 PHE A N 1
ATOM 905 C CA . PHE A 1 96 ? 9.353 -11.786 12.898 1.00 13.66 220 PHE A CA 1
ATOM 906 C C . PHE A 1 96 ? 9.000 -13.103 12.231 1.00 11.78 220 PHE A C 1
ATOM 907 O O . PHE A 1 96 ? 7.997 -13.207 11.526 1.00 14.72 220 PHE A O 1
ATOM 916 N N . ARG A 1 97 ? 9.875 -14.086 12.403 1.00 14.15 221 ARG A N 1
ATOM 917 C CA . ARG A 1 97 ? 9.685 -15.406 11.811 1.00 16.19 221 ARG A CA 1
ATOM 918 C C . ARG A 1 97 ? 10.137 -16.499 12.783 1.00 14.81 221 ARG A C 1
ATOM 919 O O . ARG A 1 97 ? 11.165 -16.352 13.449 1.00 13.40 221 ARG A O 1
ATOM 933 N N . GLU A 1 98 ? 9.378 -17.592 12.858 1.00 15.68 222 GLU A N 1
ATOM 934 C CA . GLU A 1 98 ? 9.717 -18.709 13.747 1.00 16.53 222 GLU A CA 1
ATOM 935 C C . GLU A 1 98 ? 11.093 -19.229 13.387 1.00 17.54 222 GLU A C 1
ATOM 936 O O . GLU A 1 98 ? 11.855 -19.670 14.243 1.00 18.03 222 GLU A O 1
ATOM 943 N N . GLU A 1 99 ? 11.401 -19.162 12.098 1.00 22.63 223 GLU A N 1
ATOM 944 C CA . GLU A 1 99 ? 12.682 -19.606 11.564 1.00 26.38 223 GLU A CA 1
ATOM 945 C C . GLU A 1 99 ? 13.849 -18.904 12.263 1.00 25.85 223 GLU A C 1
ATOM 946 O O . GLU A 1 99 ? 14.949 -19.455 12.372 1.00 25.25 223 GLU A O 1
ATOM 953 N N . LEU A 1 100 ? 13.595 -17.694 12.755 1.00 25.84 224 LEU A N 1
ATOM 954 C CA . LEU A 1 100 ? 14.627 -16.903 13.420 1.00 24.71 224 LEU A CA 1
ATOM 955 C C . LEU A 1 100 ? 14.430 -16.757 14.928 1.00 23.52 224 LEU A C 1
ATOM 956 O O . LEU A 1 100 ? 15.047 -15.893 15.558 1.00 21.15 224 LEU A O 1
ATOM 962 N N . GLY A 1 101 ? 13.554 -17.580 15.502 1.00 20.91 225 GLY A N 1
ATOM 963 C CA . GLY A 1 101 ? 13.326 -17.523 16.938 1.00 19.03 225 GLY A CA 1
ATOM 964 C C . GLY A 1 101 ? 12.077 -16.826 17.457 1.00 15.06 225 GLY A C 1
ATOM 965 O O . GLY A 1 101 ? 11.829 -16.819 18.665 1.00 15.87 225 GLY A O 1
ATOM 967 N N . ALA A 1 102 ? 11.295 -16.224 16.574 1.00 13.99 226 ALA A N 1
ATOM 968 C CA . ALA A 1 102 ? 10.083 -15.548 17.010 1.00 12.92 226 ALA A CA 1
ATOM 969 C C . ALA A 1 102 ? 9.076 -16.592 17.488 1.00 15.41 226 ALA A C 1
ATOM 970 O O . ALA A 1 102 ? 8.955 -17.661 16.896 1.00 14.60 226 ALA A O 1
ATOM 973 N N . ARG A 1 103 ? 8.400 -16.294 18.590 1.00 15.22 227 ARG A N 1
ATOM 974 C CA . ARG A 1 103 ? 7.389 -17.174 19.165 1.00 15.46 227 ARG A CA 1
ATOM 975 C C . ARG A 1 103 ? 6.038 -16.867 18.525 1.00 16.42 227 ARG A C 1
ATOM 976 O O . ARG A 1 103 ? 5.541 -15.740 18.582 1.00 14.75 227 ARG A O 1
ATOM 990 N N . PRO A 1 104 ? 5.415 -17.888 17.921 1.00 20.24 228 PRO A N 1
ATOM 991 C CA . PRO A 1 104 ? 4.126 -17.825 17.233 1.00 24.09 228 PRO A CA 1
ATOM 992 C C . PRO A 1 104 ? 3.048 -16.859 17.746 1.00 28.86 228 PRO A C 1
ATOM 993 O O . PRO A 1 104 ? 2.685 -15.909 17.042 1.00 30.46 228 PRO A O 1
ATOM 997 N N . ASP A 1 105 ? 2.538 -17.064 18.951 1.00 25.99 229 ASP A N 1
ATOM 998 C CA . ASP A 1 105 ? 1.494 -16.167 19.434 1.00 26.98 229 ASP A CA 1
ATOM 999 C C . ASP A 1 105 ? 1.942 -15.092 20.419 1.00 27.38 229 ASP A C 1
ATOM 1000 O O . ASP A 1 105 ? 1.145 -14.604 21.227 1.00 29.72 229 ASP A O 1
ATOM 1006 N N . ALA A 1 106 ? 3.215 -14.721 20.358 1.00 24.61 230 ALA A N 1
ATOM 1007 C CA . ALA A 1 106 ? 3.735 -13.689 21.247 1.00 19.15 230 ALA A CA 1
ATOM 1008 C C . ALA A 1 106 ? 3.228 -12.337 20.766 1.00 16.48 230 ALA A C 1
ATOM 1009 O O . ALA A 1 106 ? 2.791 -12.185 19.620 1.00 14.46 230 ALA A O 1
ATOM 1012 N N . THR A 1 107 ? 3.211 -11.370 21.667 1.00 16.51 231 THR A N 1
ATOM 1013 C CA . THR A 1 107 ? 2.791 -10.033 21.302 1.00 14.57 231 THR A CA 1
ATOM 1014 C C . THR A 1 107 ? 4.006 -9.441 20.586 1.00 13.55 231 THR A C 1
ATOM 1015 O O . THR A 1 107 ? 5.133 -9.528 21.088 1.00 14.54 231 THR A O 1
ATOM 1021 N N . LYS A 1 108 ? 3.796 -8.941 19.376 1.00 14.19 232 LYS A N 1
ATOM 1022 C CA . LYS A 1 108 ? 4.894 -8.363 18.611 1.00 13.88 232 LYS A CA 1
ATOM 1023 C C . LYS A 1 108 ? 4.972 -6.865 18.848 1.00 13.88 232 LYS A C 1
ATOM 1024 O O . LYS A 1 108 ? 3.959 -6.163 18.791 1.00 13.39 232 LYS A O 1
ATOM 1034 N N . VAL A 1 109 ? 6.174 -6.390 19.151 1.00 13.54 233 VAL A N 1
ATOM 1035 C CA . VAL A 1 109 ? 6.403 -4.974 19.403 1.00 13.25 233 VAL A CA 1
ATOM 1036 C C . VAL A 1 109 ? 7.609 -4.504 18.607 1.00 11.94 233 VAL A C 1
ATOM 1037 O O . VAL A 1 109 ? 8.593 -5.232 18.452 1.00 13.68 233 VAL A O 1
ATOM 1042 N N . LEU A 1 110 ? 7.530 -3.274 18.126 1.00 13.16 234 LEU A N 1
ATOM 1043 C CA . LEU A 1 110 ? 8.597 -2.674 17.343 1.00 15.64 234 LEU A CA 1
ATOM 1044 C C . LEU A 1 110 ? 8.895 -1.308 17.952 1.00 13.10 234 LEU A C 1
ATOM 1045 O O . LEU A 1 110 ? 7.974 -0.583 18.328 1.00 10.90 234 LEU A O 1
ATOM 1051 N N . ILE A 1 111 ? 10.174 -1.026 18.172 1.00 11.99 235 ILE A N 1
ATOM 1052 C CA . ILE A 1 111 ? 10.604 0.267 18.700 1.00 11.70 235 ILE A CA 1
ATOM 1053 C C . ILE A 1 111 ? 11.507 0.831 17.608 1.00 9.09 235 ILE A C 1
ATOM 1054 O O . ILE A 1 111 ? 12.629 0.353 17.416 1.00 10.20 235 ILE A O 1
ATOM 1060 N N . ILE A 1 112 ? 10.974 1.762 16.830 1.00 10.75 236 ILE A N 1
ATOM 1061 C CA . ILE A 1 112 ? 11.718 2.386 15.734 1.00 11.47 236 ILE A CA 1
ATOM 1062 C C . ILE A 1 112 ? 12.373 3.668 16.248 1.00 11.92 236 ILE A C 1
ATOM 1063 O O . ILE A 1 112 ? 11.700 4.517 16.843 1.00 11.53 236 ILE A O 1
ATOM 1069 N N . ILE A 1 113 ? 13.671 3.814 16.005 1.00 9.65 237 ILE A N 1
ATOM 1070 C CA . ILE A 1 113 ? 14.413 4.992 16.450 1.00 9.03 237 ILE A CA 1
ATOM 1071 C C . ILE A 1 113 ? 15.023 5.634 15.213 1.00 8.43 237 ILE A C 1
ATOM 1072 O O . ILE A 1 113 ? 15.747 4.973 14.469 1.00 10.01 237 ILE A O 1
ATOM 1078 N N . THR A 1 114 ? 14.767 6.921 15.012 1.00 8.67 238 THR A N 1
ATOM 1079 C CA . THR A 1 114 ? 15.255 7.609 13.819 1.00 9.47 238 THR A CA 1
ATOM 1080 C C . THR A 1 114 ? 15.571 9.084 14.083 1.00 11.57 238 THR A C 1
ATOM 1081 O O . THR A 1 114 ? 15.083 9.674 15.055 1.00 10.69 238 THR A O 1
ATOM 1087 N N . ASP A 1 115 ? 16.397 9.671 13.218 1.00 9.99 239 ASP A N 1
ATOM 1088 C CA . ASP A 1 115 ? 16.765 11.077 13.342 1.00 9.08 239 ASP A CA 1
ATOM 1089 C C . ASP A 1 115 ? 16.456 11.869 12.063 1.00 9.31 239 ASP A C 1
ATOM 1090 O O . ASP A 1 115 ? 17.041 12.920 11.808 1.00 12.76 239 ASP A O 1
ATOM 1096 N N . GLY A 1 116 ? 15.540 11.357 11.255 1.00 7.76 240 GLY A N 1
ATOM 1097 C CA . GLY A 1 116 ? 15.179 12.041 10.028 1.00 9.07 240 GLY A CA 1
ATOM 1098 C C . GLY A 1 116 ? 13.943 11.443 9.385 1.00 8.20 240 GLY A C 1
ATOM 1099 O O . GLY A 1 116 ? 13.522 10.337 9.735 1.00 8.73 240 GLY A O 1
ATOM 1101 N N . GLU A 1 117 ? 13.356 12.179 8.450 1.00 7.23 241 GLU A N 1
ATOM 1102 C CA . GLU A 1 117 ? 12.177 11.721 7.746 1.00 6.90 241 GLU A CA 1
ATOM 1103 C C . GLU A 1 117 ? 12.560 10.618 6.767 1.00 9.15 241 GLU A C 1
ATOM 1104 O O . GLU A 1 117 ? 13.705 10.540 6.310 1.00 9.68 241 GLU A O 1
ATOM 1111 N N . ALA A 1 118 ? 11.601 9.757 6.469 1.00 7.97 242 ALA A N 1
ATOM 1112 C CA . ALA A 1 118 ? 11.808 8.653 5.543 1.00 10.15 242 ALA A CA 1
ATOM 1113 C C . ALA A 1 118 ? 12.191 9.166 4.159 1.00 11.70 242 ALA A C 1
ATOM 1114 O O . ALA A 1 118 ? 11.692 10.199 3.711 1.00 12.15 242 ALA A O 1
ATOM 1117 N N . THR A 1 119 ? 13.097 8.456 3.502 1.00 12.83 243 THR A N 1
ATOM 1118 C CA . THR A 1 119 ? 13.536 8.819 2.162 1.00 13.51 243 THR A CA 1
ATOM 1119 C C . THR A 1 119 ? 12.791 7.974 1.129 1.00 13.78 243 THR A C 1
ATOM 1120 O O . THR A 1 119 ? 13.049 8.072 -0.073 1.00 14.09 243 THR A O 1
ATOM 1126 N N . ASP A 1 120 ? 11.880 7.127 1.603 1.00 11.79 244 ASP A N 1
ATOM 1127 C CA . ASP A 1 120 ? 11.086 6.287 0.719 1.00 12.54 244 ASP A CA 1
ATOM 1128 C C . ASP A 1 120 ? 9.600 6.479 1.010 1.00 12.88 244 ASP A C 1
ATOM 1129 O O . ASP A 1 120 ? 9.225 7.345 1.798 1.00 12.98 244 ASP A O 1
ATOM 1135 N N . SER A 1 121 ? 8.755 5.707 0.345 1.00 13.87 245 SER A N 1
ATOM 1136 C CA . SER A 1 121 ? 7.319 5.806 0.540 1.00 16.07 245 SER A CA 1
ATOM 1137 C C . SER A 1 121 ? 6.670 4.458 0.262 1.00 15.70 245 SER A C 1
ATOM 1138 O O . SER A 1 121 ? 7.347 3.507 -0.131 1.00 16.21 245 SER A O 1
ATOM 1143 N N . GLY A 1 122 ? 5.366 4.375 0.488 1.00 15.96 246 GLY A N 1
ATOM 1144 C CA . GLY A 1 122 ? 4.654 3.135 0.268 1.00 14.42 246 GLY A CA 1
ATOM 1145 C C . GLY A 1 122 ? 3.696 2.952 1.416 1.00 16.95 246 GLY A C 1
ATOM 1146 O O . GLY A 1 122 ? 3.069 3.922 1.867 1.00 19.26 246 GLY A O 1
ATOM 1148 N N . ASN A 1 123 ? 3.602 1.729 1.922 1.00 15.58 247 ASN A N 1
ATOM 1149 C CA . ASN A 1 123 ? 2.712 1.448 3.038 1.00 14.21 247 ASN A CA 1
ATOM 1150 C C . ASN A 1 123 ? 3.352 0.420 3.941 1.00 15.50 247 ASN A C 1
ATOM 1151 O O . ASN A 1 123 ? 4.285 -0.277 3.533 1.00 17.15 247 ASN A O 1
ATOM 1159 N N . ILE A 1 124 ? 2.867 0.342 5.175 1.00 15.07 248 ILE A N 1
ATOM 1160 C CA . ILE A 1 124 ? 3.384 -0.624 6.128 1.00 14.97 248 ILE A CA 1
ATOM 1161 C C . ILE A 1 124 ? 2.292 -1.587 6.585 1.00 13.74 248 ILE A C 1
ATOM 1162 O O . ILE A 1 124 ? 2.312 -2.078 7.712 1.00 11.22 248 ILE A O 1
ATOM 1168 N N . ASP A 1 125 ? 1.359 -1.886 5.689 1.00 16.32 249 ASP A N 1
ATOM 1169 C CA . ASP A 1 125 ? 0.266 -2.803 6.001 1.00 15.61 249 ASP A CA 1
ATOM 1170 C C . ASP A 1 125 ? 0.766 -4.143 6.531 1.00 13.92 249 ASP A C 1
ATOM 1171 O O . ASP A 1 125 ? 0.208 -4.690 7.486 1.00 17.09 249 ASP A O 1
ATOM 1177 N N . ALA A 1 126 ? 1.849 -4.645 5.949 1.00 15.06 250 ALA A N 1
ATOM 1178 C CA . ALA A 1 126 ? 2.425 -5.915 6.370 1.00 13.11 250 ALA A CA 1
ATOM 1179 C C . ALA A 1 126 ? 2.858 -5.927 7.838 1.00 13.38 250 ALA A C 1
ATOM 1180 O O . ALA A 1 126 ? 2.999 -7.000 8.427 1.00 12.67 250 ALA A O 1
ATOM 1183 N N . ALA A 1 127 ? 3.015 -4.746 8.437 1.00 13.84 251 ALA A N 1
ATOM 1184 C CA . ALA A 1 127 ? 3.435 -4.624 9.842 1.00 14.21 251 ALA A CA 1
ATOM 1185 C C . ALA A 1 127 ? 2.363 -4.111 10.816 1.00 15.19 251 ALA A C 1
ATOM 1186 O O . ALA A 1 127 ? 2.641 -3.949 12.004 1.00 12.53 251 ALA A O 1
ATOM 1189 N N . LYS A 1 128 ? 1.143 -3.886 10.329 1.00 15.18 252 LYS A N 1
ATOM 1190 C CA . LYS A 1 128 ? 0.059 -3.357 11.160 1.00 18.84 252 LYS A CA 1
ATOM 1191 C C . LYS A 1 128 ? -0.319 -4.067 12.463 1.00 18.93 252 LYS A C 1
ATOM 1192 O O . LYS A 1 128 ? -0.795 -3.415 13.396 1.00 20.34 252 LYS A O 1
ATOM 1202 N N . ASP A 1 129 ? -0.115 -5.377 12.543 1.00 18.47 253 ASP A N 1
ATOM 1203 C CA . ASP A 1 129 ? -0.440 -6.113 13.763 1.00 19.23 253 ASP A CA 1
ATOM 1204 C C . ASP A 1 129 ? 0.696 -6.087 14.791 1.00 20.02 253 ASP A C 1
ATOM 1205 O O . ASP A 1 129 ? 0.663 -6.795 15.805 1.00 21.47 253 ASP A O 1
ATOM 1211 N N . ILE A 1 130 ? 1.727 -5.304 14.499 1.00 17.60 254 ILE A N 1
ATOM 1212 C CA . ILE A 1 130 ? 2.845 -5.141 15.411 1.00 14.74 254 ILE A CA 1
ATOM 1213 C C . ILE A 1 130 ? 2.579 -3.833 16.173 1.00 13.49 254 ILE A C 1
ATOM 1214 O O . ILE A 1 130 ? 2.121 -2.849 15.592 1.00 13.44 254 ILE A O 1
ATOM 1220 N N . ILE A 1 131 ? 2.777 -3.849 17.484 1.00 15.95 255 ILE A N 1
ATOM 1221 C CA . ILE A 1 131 ? 2.594 -2.648 18.291 1.00 15.75 255 ILE A CA 1
ATOM 1222 C C . ILE A 1 131 ? 3.826 -1.807 17.958 1.00 18.21 255 ILE A C 1
ATOM 1223 O O . ILE A 1 131 ? 4.949 -2.186 18.282 1.00 21.00 255 ILE A O 1
ATOM 1229 N N . ARG A 1 132 ? 3.619 -0.704 17.250 1.00 17.09 256 ARG A N 1
ATOM 1230 C CA . ARG A 1 132 ? 4.725 0.144 16.817 1.00 15.16 256 ARG A CA 1
ATOM 1231 C C . ARG A 1 132 ? 4.943 1.455 17.557 1.00 13.66 256 ARG A C 1
ATOM 1232 O O . ARG A 1 132 ? 4.058 2.317 17.606 1.00 13.97 256 ARG A O 1
ATOM 1246 N N . TYR A 1 133 ? 6.134 1.594 18.126 1.00 14.65 257 TYR A N 1
ATOM 1247 C CA . TYR A 1 133 ? 6.539 2.809 18.825 1.00 15.98 257 TYR A CA 1
ATOM 1248 C C . TYR A 1 133 ? 7.606 3.454 17.962 1.00 15.30 257 TYR A C 1
ATOM 1249 O O . TYR A 1 133 ? 8.406 2.748 17.335 1.00 12.42 257 TYR A O 1
ATOM 1260 N N . ILE A 1 134 ? 7.611 4.781 17.912 1.00 12.72 258 ILE A N 1
ATOM 1261 C CA . ILE A 1 134 ? 8.615 5.498 17.146 1.00 13.42 258 ILE A CA 1
ATOM 1262 C C . ILE A 1 134 ? 9.143 6.688 17.942 1.00 14.52 258 ILE A C 1
ATOM 1263 O O . ILE A 1 134 ? 8.378 7.418 18.588 1.00 12.83 258 ILE A O 1
ATOM 1269 N N . ILE A 1 135 ? 10.467 6.797 17.963 1.00 11.33 259 ILE A N 1
ATOM 1270 C CA . ILE A 1 135 ? 11.179 7.852 18.651 1.00 12.96 259 ILE A CA 1
ATOM 1271 C C . ILE A 1 135 ? 11.948 8.641 17.588 1.00 13.84 259 ILE A C 1
ATOM 1272 O O . ILE A 1 135 ? 12.843 8.097 16.935 1.00 10.48 259 ILE A O 1
ATOM 1278 N N . GLY A 1 136 ? 11.538 9.887 17.370 1.00 11.63 260 GLY A N 1
ATOM 1279 C CA . GLY A 1 136 ? 12.206 10.754 16.415 1.00 9.46 260 GLY A CA 1
ATOM 1280 C C . GLY A 1 136 ? 13.109 11.659 17.231 1.00 9.03 260 GLY A C 1
ATOM 1281 O O . GLY A 1 136 ? 12.651 12.297 18.183 1.00 10.71 260 GLY A O 1
ATOM 1283 N N . ILE A 1 137 ? 14.378 11.741 16.857 1.00 6.74 261 ILE A N 1
ATOM 1284 C CA . ILE A 1 137 ? 15.326 12.536 17.610 1.00 9.22 261 ILE A CA 1
ATOM 1285 C C . ILE A 1 137 ? 16.020 13.647 16.826 1.00 10.91 261 ILE A C 1
ATOM 1286 O O . ILE A 1 137 ? 16.233 13.533 15.620 1.00 10.96 261 ILE A O 1
ATOM 1292 N N . GLY A 1 138 ? 16.345 14.729 17.531 1.00 14.17 262 GLY A N 1
ATOM 1293 C CA . GLY A 1 138 ? 17.110 15.818 16.951 1.00 13.36 262 GLY A CA 1
ATOM 1294 C C . GLY A 1 138 ? 16.521 16.931 16.114 1.00 11.36 262 GLY A C 1
ATOM 1295 O O . GLY A 1 138 ? 15.305 17.089 15.962 1.00 7.70 262 GLY A O 1
ATOM 1297 N N . LYS A 1 139 ? 17.454 17.676 15.527 1.00 14.42 263 LYS A N 1
ATOM 1298 C CA . LYS A 1 139 ? 17.196 18.844 14.689 1.00 17.90 263 LYS A CA 1
ATOM 1299 C C . LYS A 1 139 ? 16.218 18.668 13.540 1.00 15.44 263 LYS A C 1
ATOM 1300 O O . LYS A 1 139 ? 15.475 19.589 13.226 1.00 16.75 263 LYS A O 1
ATOM 1310 N N . HIS A 1 140 ? 16.206 17.496 12.917 1.00 11.68 264 HIS A N 1
ATOM 1311 C CA . HIS A 1 140 ? 15.319 17.267 11.788 1.00 11.62 264 HIS A CA 1
ATOM 1312 C C . HIS A 1 140 ? 13.849 17.168 12.150 1.00 10.49 264 HIS A C 1
ATOM 1313 O O . HIS A 1 140 ? 13.002 17.099 11.268 1.00 11.44 264 HIS A O 1
ATOM 1323 N N . PHE A 1 141 ? 13.549 17.155 13.443 1.00 13.59 265 PHE A N 1
ATOM 1324 C CA . PHE A 1 141 ? 12.166 17.093 13.903 1.00 13.86 265 PHE A CA 1
ATOM 1325 C C . PHE A 1 141 ? 11.844 18.353 14.708 1.00 15.56 265 PHE A C 1
ATOM 1326 O O . PHE A 1 141 ? 11.143 18.317 15.727 1.00 13.24 265 PHE A O 1
ATOM 1335 N N . GLN A 1 142 ? 12.374 19.468 14.213 1.00 18.62 266 GLN A N 1
ATOM 1336 C CA . GLN A 1 142 ? 12.193 20.791 14.805 1.00 20.93 266 GLN A CA 1
ATOM 1337 C C . GLN A 1 142 ? 10.743 21.236 14.634 1.00 19.47 266 GLN A C 1
ATOM 1338 O O . GLN A 1 142 ? 10.085 21.652 15.585 1.00 20.37 266 GLN A O 1
ATOM 1347 N N . THR A 1 143 ? 10.257 21.141 13.405 1.00 16.45 267 THR A N 1
ATOM 1348 C CA . THR A 1 143 ? 8.902 21.552 13.078 1.00 17.25 267 THR A CA 1
ATOM 1349 C C . THR A 1 143 ? 7.866 20.503 13.460 1.00 18.04 267 THR A C 1
ATOM 1350 O O . THR A 1 143 ? 8.180 19.312 13.544 1.00 19.22 267 THR A O 1
ATOM 1356 N N . LYS A 1 144 ? 6.627 20.943 13.661 1.00 14.88 268 LYS A N 1
ATOM 1357 C CA . LYS A 1 144 ? 5.543 20.035 14.001 1.00 16.40 268 LYS A CA 1
ATOM 1358 C C . LYS A 1 144 ? 5.240 19.209 12.762 1.00 18.38 268 LYS A C 1
ATOM 1359 O O . LYS A 1 144 ? 4.803 18.063 12.859 1.00 17.21 268 LYS A O 1
ATOM 1369 N N . GLU A 1 145 ? 5.476 19.812 11.597 1.00 20.76 269 GLU A N 1
ATOM 1370 C CA . GLU A 1 145 ? 5.254 19.172 10.305 1.00 23.12 269 GLU A CA 1
ATOM 1371 C C . GLU A 1 145 ? 6.100 17.905 10.160 1.00 18.31 269 GLU A C 1
ATOM 1372 O O . GLU A 1 145 ? 5.603 16.865 9.721 1.00 16.19 269 GLU A O 1
ATOM 1379 N N . SER A 1 146 ? 7.373 18.003 10.537 1.00 17.24 270 SER A N 1
ATOM 1380 C CA . SER A 1 146 ? 8.293 16.872 10.454 1.00 18.25 270 SER A CA 1
ATOM 1381 C C . SER A 1 146 ? 7.913 15.754 11.426 1.00 15.58 270 SER A C 1
ATOM 1382 O O . SER A 1 146 ? 7.924 14.577 11.062 1.00 10.31 270 SER A O 1
ATOM 1387 N N . GLN A 1 147 ? 7.539 16.135 12.645 1.00 15.21 271 GLN A N 1
ATOM 1388 C CA . GLN A 1 147 ? 7.137 15.181 13.684 1.00 15.15 271 GLN A CA 1
ATOM 1389 C C . GLN A 1 147 ? 5.898 14.396 13.252 1.00 15.44 271 GLN A C 1
ATOM 1390 O O . GLN A 1 147 ? 5.777 13.194 13.511 1.00 16.53 271 GLN A O 1
ATOM 1399 N N . GLU A 1 148 ? 5.008 15.081 12.544 1.00 16.87 272 GLU A N 1
ATOM 1400 C CA . GLU A 1 148 ? 3.755 14.507 12.066 1.00 18.39 272 GLU A CA 1
ATOM 1401 C C . GLU A 1 148 ? 3.927 13.395 11.034 1.00 16.27 272 GLU A C 1
ATOM 1402 O O . GLU A 1 148 ? 3.106 12.476 10.964 1.00 14.94 272 GLU A O 1
ATOM 1409 N N . THR A 1 149 ? 5.009 13.460 10.260 1.00 15.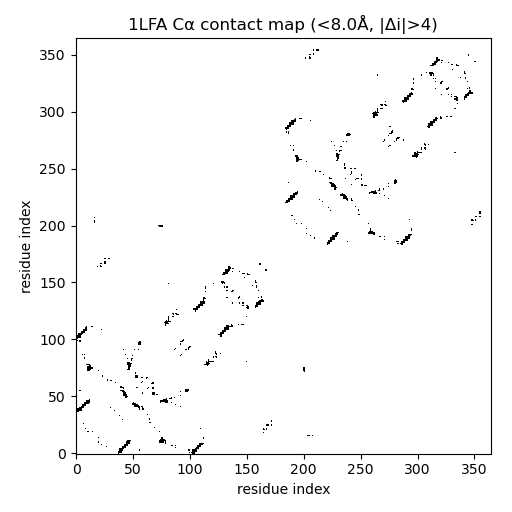79 273 THR A N 1
ATOM 1410 C CA . THR A 1 149 ? 5.287 12.463 9.232 1.00 11.83 273 THR A CA 1
ATOM 1411 C C . THR A 1 149 ? 5.590 11.085 9.819 1.00 11.16 273 THR A C 1
ATOM 1412 O O . THR A 1 149 ? 5.529 10.077 9.118 1.00 12.66 273 THR A O 1
ATOM 1418 N N . LEU A 1 150 ? 5.886 11.043 11.112 1.00 12.70 274 LEU A N 1
ATOM 1419 C CA . LEU A 1 150 ? 6.194 9.791 11.797 1.00 12.24 274 LEU A CA 1
ATOM 1420 C C . LEU A 1 150 ? 4.945 9.059 12.307 1.00 15.19 274 LEU A C 1
ATOM 1421 O O . LEU A 1 150 ? 4.990 7.863 12.617 1.00 11.76 274 LEU A O 1
ATOM 1427 N N . HIS A 1 151 ? 3.829 9.776 12.392 1.00 16.64 275 HIS A N 1
ATOM 1428 C CA . HIS A 1 151 ? 2.590 9.187 12.889 1.00 18.09 275 HIS A CA 1
ATOM 1429 C C . HIS A 1 151 ? 2.166 7.938 12.123 1.00 17.10 275 HIS A C 1
ATOM 1430 O O . HIS A 1 151 ? 1.734 6.950 12.721 1.00 15.68 275 HIS A O 1
ATOM 1440 N N . LYS A 1 152 ? 2.293 7.993 10.801 1.00 15.22 276 LYS A N 1
ATOM 1441 C CA . LYS A 1 152 ? 1.910 6.891 9.932 1.00 14.21 276 LYS A CA 1
ATOM 1442 C C . LYS A 1 152 ? 2.620 5.569 10.232 1.00 13.51 276 LYS A C 1
ATOM 1443 O O . LYS A 1 152 ? 2.100 4.499 9.915 1.00 13.90 276 LYS A O 1
ATOM 1453 N N . PHE A 1 153 ? 3.801 5.635 10.832 1.00 12.10 277 PHE A N 1
ATOM 1454 C CA . PHE A 1 153 ? 4.561 4.421 11.133 1.00 13.35 277 PHE A CA 1
ATOM 1455 C C . PHE A 1 153 ? 4.203 3.776 12.474 1.00 13.43 277 PHE A C 1
ATOM 1456 O O . PHE A 1 153 ? 4.370 2.570 12.655 1.00 14.94 277 PHE A O 1
ATOM 1465 N N . ALA A 1 154 ? 3.686 4.576 13.397 1.00 13.83 278 ALA A N 1
ATOM 1466 C CA . ALA A 1 154 ? 3.364 4.100 14.733 1.00 14.60 278 ALA A CA 1
ATOM 1467 C C . ALA A 1 154 ? 1.916 3.717 14.977 1.00 15.34 278 ALA A C 1
ATOM 1468 O O . ALA A 1 154 ? 1.025 4.034 14.185 1.00 13.80 278 ALA A O 1
ATOM 1471 N N . SER A 1 155 ? 1.691 3.023 16.087 1.00 17.29 279 SER A N 1
ATOM 1472 C CA . SER A 1 155 ? 0.348 2.624 16.482 1.00 17.38 279 SER A CA 1
ATOM 1473 C C . SER A 1 155 ? -0.394 3.886 16.945 1.00 18.42 279 SER A C 1
ATOM 1474 O O . SER A 1 155 ? 0.215 4.951 17.111 1.00 16.01 279 SER A O 1
ATOM 1479 N N . LYS A 1 156 ? -1.707 3.774 17.123 1.00 18.91 280 LYS A N 1
ATOM 1480 C CA . LYS A 1 156 ? -2.531 4.895 17.577 1.00 22.15 280 LYS A CA 1
ATOM 1481 C C . LYS A 1 156 ? -2.867 4.650 19.045 1.00 23.14 280 LYS A C 1
ATOM 1482 O O . LYS A 1 156 ? -2.994 3.504 19.467 1.00 25.07 280 LYS A O 1
ATOM 1492 N N . PRO A 1 157 ? -3.021 5.716 19.843 1.00 23.12 281 PRO A N 1
ATOM 1493 C CA . PRO A 1 157 ? -2.908 7.129 19.482 1.00 22.99 281 PRO A CA 1
ATOM 1494 C C . PRO A 1 157 ? -1.458 7.580 19.364 1.00 20.73 281 PRO A C 1
ATOM 1495 O O . PRO A 1 157 ? -0.593 7.084 20.079 1.00 19.21 281 PRO A O 1
ATOM 1499 N N . ALA A 1 158 ? -1.213 8.568 18.509 1.00 20.31 282 ALA A N 1
ATOM 1500 C CA . ALA A 1 158 ? 0.133 9.101 18.328 1.00 21.29 282 ALA A CA 1
ATOM 1501 C C . ALA A 1 158 ? 0.660 9.665 19.643 1.00 20.97 282 ALA A C 1
ATOM 1502 O O . ALA A 1 158 ? 1.845 9.538 19.946 1.00 20.62 282 ALA A O 1
ATOM 1505 N N . SER A 1 159 ? -0.237 10.239 20.441 1.00 21.83 283 SER A N 1
ATOM 1506 C CA . SER A 1 159 ? 0.124 10.822 21.734 1.00 22.26 283 SER A CA 1
ATOM 1507 C C . SER A 1 159 ? 0.834 9.817 22.624 1.00 22.78 283 SER A C 1
ATOM 1508 O O . SER A 1 159 ? 1.570 10.188 23.540 1.00 22.64 283 SER A O 1
ATOM 1513 N N . GLU A 1 160 ? 0.609 8.540 22.342 1.00 22.34 284 GLU A N 1
ATOM 1514 C CA . GLU A 1 160 ? 1.208 7.457 23.104 1.00 22.94 284 GLU A CA 1
ATOM 1515 C C . GLU A 1 160 ? 2.406 6.779 22.417 1.00 19.36 284 GLU A C 1
ATOM 1516 O O . GLU A 1 160 ? 3.468 6.592 23.023 1.00 19.66 284 GLU A O 1
ATOM 1523 N N . PHE A 1 161 ? 2.253 6.470 21.139 1.00 16.99 285 PHE A N 1
ATOM 1524 C CA . PHE A 1 161 ? 3.297 5.759 20.418 1.00 16.17 285 PHE A CA 1
ATOM 1525 C C . PHE A 1 161 ? 4.411 6.566 19.766 1.00 18.40 285 PHE A C 1
ATOM 1526 O O . PHE A 1 161 ? 5.455 6.008 19.411 1.00 17.00 285 PHE A O 1
ATOM 1535 N N . VAL A 1 162 ? 4.212 7.873 19.637 1.00 17.25 286 VAL A N 1
ATOM 1536 C CA . VAL A 1 162 ? 5.217 8.739 19.023 1.00 16.21 286 VAL A CA 1
ATOM 1537 C C . VAL A 1 162 ? 5.948 9.588 20.071 1.00 15.64 286 VAL A C 1
ATOM 1538 O O . VAL A 1 162 ? 5.319 10.361 20.795 1.00 14.53 286 VAL A O 1
ATOM 1543 N N . LYS A 1 163 ? 7.267 9.428 20.159 1.00 15.17 287 LYS A N 1
ATOM 1544 C CA . LYS A 1 163 ? 8.088 10.192 21.097 1.00 14.21 287 LYS A CA 1
ATOM 1545 C C . LYS A 1 163 ? 9.038 11.081 20.298 1.00 14.24 287 LYS A C 1
ATOM 1546 O O . LYS A 1 163 ? 9.805 10.593 19.468 1.00 9.37 287 LYS A O 1
ATOM 1556 N N . ILE A 1 164 ? 9.004 12.381 20.566 1.00 13.62 288 ILE A N 1
ATOM 1557 C CA . ILE A 1 164 ? 9.879 13.332 19.882 1.00 12.80 288 ILE A CA 1
ATOM 1558 C C . ILE A 1 164 ? 10.882 13.844 20.902 1.00 13.77 288 ILE A C 1
ATOM 1559 O O . ILE A 1 164 ? 10.501 14.413 21.931 1.00 13.86 288 ILE A O 1
ATOM 1565 N N . LEU A 1 165 ? 12.159 13.605 20.637 1.00 13.89 289 LEU A N 1
ATOM 1566 C CA . LEU A 1 165 ? 13.222 14.031 21.527 1.00 15.46 289 LEU A CA 1
ATOM 1567 C C . LEU A 1 165 ? 14.082 15.060 20.809 1.00 17.35 289 LEU A C 1
ATOM 1568 O O . LEU A 1 165 ? 14.474 14.856 19.663 1.00 13.94 289 LEU A O 1
ATOM 1574 N N . ASP A 1 166 ? 14.377 16.165 21.484 1.00 18.77 290 ASP A N 1
ATOM 1575 C CA . ASP A 1 166 ? 15.194 17.222 20.892 1.00 20.37 290 ASP A CA 1
ATOM 1576 C C . ASP A 1 166 ? 16.677 16.875 20.841 1.00 18.84 290 ASP A C 1
ATOM 1577 O O . ASP A 1 166 ? 17.399 17.360 19.974 1.00 18.58 290 ASP A O 1
ATOM 1583 N N . THR A 1 167 ? 17.138 16.039 21.763 1.00 16.08 291 THR A N 1
ATOM 1584 C CA . THR A 1 167 ? 18.547 15.663 21.796 1.00 19.16 291 THR A CA 1
ATOM 1585 C C . THR A 1 167 ? 18.717 14.162 22.026 1.00 18.74 291 THR A C 1
ATOM 1586 O O . THR A 1 167 ? 17.814 13.502 22.547 1.00 18.62 291 THR A O 1
ATOM 1592 N N . PHE A 1 168 ? 19.881 13.630 21.645 1.00 17.32 292 PHE A N 1
ATOM 1593 C CA . PHE A 1 168 ? 20.171 12.209 21.831 1.00 19.30 292 PHE A CA 1
ATOM 1594 C C . PHE A 1 168 ? 20.402 11.924 23.315 1.00 19.79 292 PHE A C 1
ATOM 1595 O O . PHE A 1 168 ? 20.200 10.801 23.790 1.00 17.58 292 PHE A O 1
ATOM 1604 N N . GLU A 1 169 ? 20.778 12.969 24.045 1.00 21.43 293 GLU A N 1
ATOM 1605 C CA . GLU A 1 169 ? 20.998 12.889 25.481 1.00 22.46 293 GLU A CA 1
ATOM 1606 C C . GLU A 1 169 ? 19.652 12.577 26.155 1.00 19.41 293 GLU A C 1
ATOM 1607 O O . GLU A 1 169 ? 19.593 11.835 27.133 1.00 21.83 293 GLU A O 1
ATOM 1614 N N . LYS A 1 170 ? 18.572 13.067 25.552 1.00 17.42 294 LYS A N 1
ATOM 1615 C CA . LYS A 1 170 ? 17.217 12.857 26.045 1.00 18.10 294 LYS A CA 1
ATOM 1616 C C . LYS A 1 170 ? 16.793 11.391 26.091 1.00 17.14 294 LYS A C 1
ATOM 1617 O O . LYS A 1 170 ? 15.780 11.061 26.706 1.00 12.52 294 LYS A O 1
ATOM 1627 N N . LEU A 1 171 ? 17.542 10.512 25.426 1.00 16.55 295 LEU A N 1
ATOM 1628 C CA . LEU A 1 171 ? 17.214 9.084 25.443 1.00 20.82 295 LEU A CA 1
ATOM 1629 C C . LEU A 1 171 ? 17.349 8.531 26.864 1.00 22.77 295 LEU A C 1
ATOM 1630 O O . LEU A 1 171 ? 16.637 7.596 27.250 1.00 19.88 295 LEU A O 1
ATOM 1636 N N . LYS A 1 172 ? 18.231 9.152 27.646 1.00 25.55 296 LYS A N 1
ATOM 1637 C CA . LYS A 1 172 ? 18.456 8.764 29.036 1.00 28.00 296 LYS A CA 1
ATOM 1638 C C . LYS A 1 172 ? 17.200 9.036 29.877 1.00 25.12 296 LYS A C 1
ATOM 1639 O O . LYS A 1 172 ? 16.769 8.189 30.669 1.00 22.10 296 LYS A O 1
ATOM 1649 N N . ASP A 1 173 ? 16.603 10.207 29.683 1.00 24.19 297 ASP A N 1
ATOM 1650 C CA . ASP A 1 173 ? 15.393 10.586 30.403 1.00 25.21 297 ASP A CA 1
ATOM 1651 C C . ASP A 1 173 ? 14.227 9.696 29.982 1.00 24.27 297 ASP A C 1
ATOM 1652 O O . ASP A 1 173 ? 13.422 9.288 30.818 1.00 21.21 297 ASP A O 1
ATOM 1658 N N . LEU A 1 174 ? 14.174 9.354 28.695 1.00 22.48 298 LEU A N 1
ATOM 1659 C CA . LEU A 1 174 ? 13.126 8.476 28.172 1.00 20.06 298 LEU A CA 1
ATOM 1660 C C . LEU A 1 174 ? 13.220 7.105 28.846 1.00 16.74 298 LEU A C 1
ATOM 1661 O O . LEU A 1 174 ? 12.202 6.494 29.162 1.00 14.66 298 LEU A O 1
ATOM 1667 N N . PHE A 1 175 ? 14.443 6.617 29.040 1.00 14.50 299 PHE A N 1
ATOM 1668 C CA . PHE A 1 175 ? 14.651 5.329 29.704 1.00 18.20 299 PHE A CA 1
ATOM 1669 C C . PHE A 1 175 ? 14.143 5.438 31.145 1.00 18.03 299 PHE A C 1
ATOM 1670 O O . PHE A 1 175 ? 13.473 4.540 31.654 1.00 16.22 299 PHE A O 1
ATOM 1679 N N . THR A 1 176 ? 14.442 6.568 31.778 1.00 21.07 300 THR A N 1
ATOM 1680 C CA . THR A 1 176 ? 14.007 6.838 33.145 1.00 20.18 300 THR A CA 1
ATOM 1681 C C . THR A 1 176 ? 12.479 6.807 33.213 1.00 19.57 300 THR A C 1
ATOM 1682 O O . THR A 1 176 ? 11.895 6.253 34.146 1.00 19.01 300 THR A O 1
ATOM 1688 N N . GLU A 1 177 ? 11.837 7.405 32.214 1.00 22.95 301 GLU A N 1
ATOM 1689 C CA . GLU A 1 177 ? 10.379 7.449 32.143 1.00 25.76 301 GLU A CA 1
ATOM 1690 C C . GLU A 1 177 ? 9.776 6.064 31.958 1.00 23.51 301 GLU A C 1
ATOM 1691 O O . GLU A 1 177 ? 8.852 5.685 32.677 1.00 21.68 301 GLU A O 1
ATOM 1698 N N . LEU A 1 178 ? 10.275 5.320 30.974 1.00 20.89 302 LEU A N 1
ATOM 1699 C CA . LEU A 1 178 ? 9.733 3.996 30.696 1.00 22.41 302 LEU A CA 1
ATOM 1700 C C . LEU A 1 178 ? 9.840 3.032 31.872 1.00 18.91 302 LEU A C 1
ATOM 1701 O O . LEU A 1 178 ? 8.927 2.240 32.106 1.00 18.15 302 LEU A O 1
ATOM 1707 N N . GLN A 1 179 ? 10.924 3.143 32.637 1.00 17.39 303 GLN A N 1
ATOM 1708 C CA . GLN A 1 179 ? 11.139 2.282 33.795 1.00 16.33 303 GLN A CA 1
ATOM 1709 C C . GLN A 1 179 ? 10.052 2.470 34.841 1.00 16.77 303 GLN A C 1
ATOM 1710 O O . GLN A 1 179 ? 9.745 1.548 35.597 1.00 15.62 303 GLN A O 1
ATOM 1719 N N . LYS A 1 180 ? 9.466 3.662 34.872 1.00 16.52 304 LYS A N 1
ATOM 1720 C CA . LYS A 1 180 ? 8.388 3.978 35.808 1.00 20.31 304 LYS A CA 1
ATOM 1721 C C . LYS A 1 180 ? 7.108 3.227 35.439 1.00 20.70 304 LYS A C 1
ATOM 1722 O O . LYS A 1 180 ? 6.153 3.179 36.211 1.00 18.05 304 LYS A O 1
ATOM 1732 N N . LYS A 1 181 ? 7.100 2.627 34.255 1.00 23.13 305 LYS A N 1
ATOM 1733 C CA . LYS A 1 181 ? 5.941 1.877 33.785 1.00 24.62 305 LYS A CA 1
ATOM 1734 C C . LYS A 1 181 ? 6.166 0.373 33.901 1.00 22.74 305 LYS A C 1
ATOM 1735 O O . LYS A 1 181 ? 5.409 -0.412 33.327 1.00 20.68 305 LYS A O 1
ATOM 1745 N N . ILE A 1 182 ? 7.219 -0.021 34.619 1.00 21.64 306 ILE A N 1
ATOM 1746 C CA . ILE A 1 182 ? 7.546 -1.435 34.818 1.00 21.04 306 ILE A CA 1
ATOM 1747 C C . ILE A 1 182 ? 6.851 -1.994 36.068 1.00 21.24 306 ILE A C 1
ATOM 1748 O O . ILE A 1 182 ? 7.024 -1.469 37.175 1.00 18.43 306 ILE A O 1
ATOM 1754 N N . TYR A 1 183 ? 6.078 -3.065 35.883 1.00 21.84 307 TYR A N 1
ATOM 1755 C CA . TYR A 1 183 ? 5.345 -3.704 36.981 1.00 21.60 307 TYR A CA 1
ATOM 1756 C C . TYR A 1 183 ? 5.374 -5.216 36.880 1.00 21.51 307 TYR A C 1
ATOM 1757 O O . TYR A 1 183 ? 5.519 -5.768 35.788 1.00 19.88 307 TYR A O 1
ATOM 1768 N N . VAL A 1 184 ? 5.223 -5.878 38.024 1.00 21.48 308 VAL A N 1
ATOM 1769 C CA . VAL A 1 184 ? 5.157 -7.328 38.055 1.00 24.68 308 VAL A CA 1
ATOM 1770 C C . VAL A 1 184 ? 3.654 -7.554 37.927 1.00 26.61 308 VAL A C 1
ATOM 1771 O O . VAL A 1 184 ? 2.893 -7.209 38.826 1.00 26.92 308 VAL A O 1
ATOM 1776 N N . ILE A 1 185 ? 3.227 -7.997 36.751 1.00 30.61 309 ILE A N 1
ATOM 1777 C CA . ILE A 1 185 ? 1.819 -8.227 36.471 1.00 34.38 309 ILE A CA 1
ATOM 1778 C C . ILE A 1 185 ? 1.262 -9.506 37.053 1.00 40.23 309 ILE A C 1
ATOM 1779 O O . ILE A 1 185 ? 1.841 -10.587 36.903 1.00 42.11 309 ILE A O 1
AT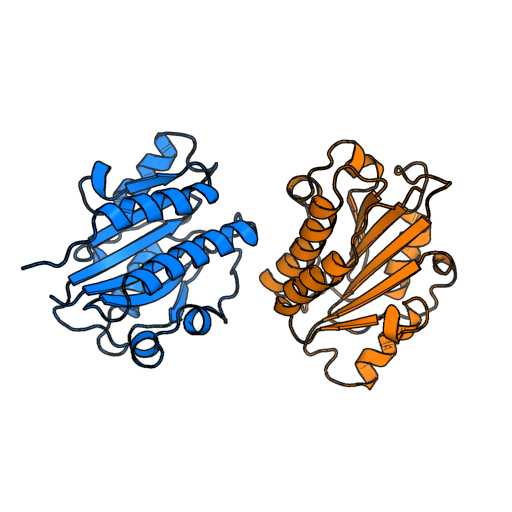OM 1785 N N . GLU A 1 186 ? 0.145 -9.337 37.748 1.00 45.34 310 GLU A N 1
ATOM 1786 C CA . GLU A 1 186 ? -0.582 -10.410 38.395 1.00 50.39 310 GLU A CA 1
ATOM 1787 C C . GLU A 1 186 ? -1.572 -10.920 37.356 1.00 52.46 310 GLU A C 1
ATOM 1788 O O . GLU A 1 186 ? -1.566 -12.136 37.086 1.00 55.40 310 GLU A O 1
ATOM 1795 N N . GLY B 1 4 ? 54.106 25.471 26.881 1.00 33.69 128 GLY B N 1
ATOM 1796 C CA . GLY B 1 4 ? 53.896 26.604 25.955 1.00 29.02 128 GLY B CA 1
ATOM 1797 C C . GLY B 1 4 ? 52.793 26.261 24.978 1.00 27.44 128 GLY B C 1
ATOM 1798 O O . GLY B 1 4 ? 51.925 25.449 25.280 1.00 27.79 128 GLY B O 1
ATOM 1799 N N . ASN B 1 5 ? 52.827 26.874 23.803 1.00 25.62 129 ASN B N 1
ATOM 1800 C CA . ASN B 1 5 ? 51.821 26.625 22.787 1.00 23.16 129 ASN B CA 1
ATOM 1801 C C . ASN B 1 5 ? 52.153 25.396 21.939 1.00 22.01 129 ASN B C 1
ATOM 1802 O O . ASN B 1 5 ? 53.328 25.071 21.721 1.00 19.24 129 ASN B O 1
ATOM 1810 N N . VAL B 1 6 ? 51.111 24.694 21.499 1.00 20.71 130 VAL B N 1
ATOM 1811 C CA . VAL B 1 6 ? 51.275 23.495 20.681 1.00 17.79 130 VAL B CA 1
ATOM 1812 C C . VAL B 1 6 ? 50.362 23.564 19.465 1.00 13.62 130 VAL B C 1
ATOM 1813 O O . VAL B 1 6 ? 49.157 23.818 19.598 1.00 11.64 130 VAL B O 1
ATOM 1818 N N . ASP B 1 7 ? 50.968 23.419 18.286 1.00 14.08 131 ASP B N 1
ATOM 1819 C CA . ASP B 1 7 ? 50.254 23.418 17.006 1.00 13.01 131 ASP B CA 1
ATOM 1820 C C . ASP B 1 7 ? 50.235 21.964 16.543 1.00 11.81 131 ASP B C 1
ATOM 1821 O O . ASP B 1 7 ? 51.279 21.388 16.225 1.00 10.17 131 ASP B O 1
ATOM 1827 N N . LEU B 1 8 ? 49.048 21.371 16.515 1.00 10.81 132 LEU B N 1
ATOM 1828 C CA . LEU B 1 8 ? 48.918 19.971 16.154 1.00 9.51 132 LEU B CA 1
ATOM 1829 C C . LEU B 1 8 ? 48.087 19.733 14.915 1.00 5.11 132 LEU B C 1
ATOM 1830 O O . LEU B 1 8 ? 46.966 20.227 14.792 1.00 7.99 132 LEU B O 1
ATOM 1836 N N . VAL B 1 9 ? 48.622 18.918 14.019 1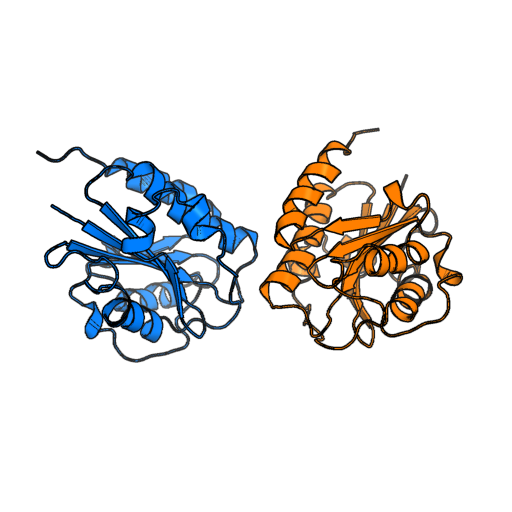.00 9.12 133 VAL B N 1
ATOM 1837 C CA . VAL B 1 9 ? 47.924 18.597 12.784 1.00 10.28 133 VAL B CA 1
ATOM 1838 C C . VAL B 1 9 ? 47.566 17.118 12.738 1.00 9.18 133 VAL B C 1
ATOM 1839 O O . VAL B 1 9 ? 48.396 16.268 13.061 1.00 10.06 133 VAL B O 1
ATOM 1844 N N . PHE B 1 10 ? 46.308 16.830 12.409 1.00 8.58 134 PHE B N 1
ATOM 1845 C CA . PHE B 1 10 ? 45.838 15.453 12.256 1.00 10.80 134 PHE B CA 1
ATOM 1846 C C . PHE B 1 10 ? 45.903 15.185 10.759 1.00 7.15 134 PHE B C 1
ATOM 1847 O O . PHE B 1 10 ? 45.214 15.851 9.991 1.00 9.22 134 PHE B O 1
ATOM 1856 N N . LEU B 1 11 ? 46.771 14.269 10.344 1.00 9.11 135 LEU B N 1
ATOM 1857 C CA . LEU B 1 11 ? 46.908 13.896 8.939 1.00 7.16 135 LEU B CA 1
ATOM 1858 C C . LEU B 1 11 ? 46.202 12.529 8.847 1.00 8.75 135 LEU B C 1
ATOM 1859 O O . LEU B 1 11 ? 46.739 11.508 9.286 1.00 7.87 135 LEU B O 1
ATOM 1865 N N . PHE B 1 12 ? 44.978 12.529 8.323 1.00 10.31 136 PHE B N 1
ATOM 1866 C CA . PHE B 1 12 ? 44.177 11.314 8.241 1.00 8.60 136 PHE B CA 1
ATOM 1867 C C . PHE B 1 12 ? 43.952 10.681 6.862 1.00 7.57 136 PHE B C 1
ATOM 1868 O O . PHE B 1 12 ? 43.602 11.350 5.873 1.00 5.57 136 PHE B O 1
ATOM 1877 N N . ASP B 1 13 ? 44.148 9.366 6.847 1.00 6.05 137 ASP B N 1
ATOM 1878 C CA . ASP B 1 13 ? 44.025 8.499 5.674 1.00 6.19 137 ASP B CA 1
ATOM 1879 C C . ASP B 1 13 ? 42.590 8.476 5.132 1.00 6.87 137 ASP B C 1
ATOM 1880 O O . ASP B 1 13 ? 41.637 8.270 5.879 1.00 9.86 137 ASP B O 1
ATOM 1886 N N . GLY B 1 14 ? 42.432 8.742 3.839 1.00 8.06 138 GLY B N 1
ATOM 1887 C CA . GLY B 1 14 ? 41.114 8.712 3.226 1.00 7.39 138 GLY B CA 1
ATOM 1888 C C . GLY B 1 14 ? 41.094 7.768 2.028 1.00 7.08 138 GLY B C 1
ATOM 1889 O O . GLY B 1 14 ? 40.349 7.986 1.065 1.00 8.43 138 GLY B O 1
ATOM 1891 N N . SER B 1 15 ? 41.864 6.689 2.123 1.00 9.83 139 SER B N 1
ATOM 1892 C CA . SER B 1 15 ? 41.998 5.699 1.059 1.00 9.54 139 SER B CA 1
ATOM 1893 C C . SER B 1 15 ? 40.755 4.862 0.760 1.00 12.92 139 SER B C 1
ATOM 1894 O O . SER B 1 15 ? 39.790 4.820 1.545 1.00 12.66 139 SER B O 1
ATOM 1899 N N . MET B 1 16 ? 40.798 4.196 -0.391 1.00 11.88 140 MET B N 1
ATOM 1900 C CA . MET B 1 16 ? 39.700 3.369 -0.877 1.00 14.86 140 MET B CA 1
ATOM 1901 C C . MET B 1 16 ? 39.356 2.183 0.015 1.00 15.06 140 MET B C 1
ATOM 1902 O O . MET B 1 16 ? 38.225 1.704 -0.001 1.00 15.76 140 MET B O 1
ATOM 1908 N N . SER B 1 17 ? 40.331 1.715 0.791 1.00 14.94 141 SER B N 1
ATOM 1909 C CA . SER B 1 17 ? 40.133 0.578 1.680 1.00 13.02 141 SER B CA 1
ATOM 1910 C C . SER B 1 17 ? 39.137 0.849 2.800 1.00 14.52 141 SER B C 1
ATOM 1911 O O . SER B 1 17 ? 38.417 -0.056 3.237 1.00 12.34 141 SER B O 1
ATOM 1916 N N . LEU B 1 18 ? 39.092 2.101 3.244 1.00 12.04 142 LEU B N 1
ATOM 1917 C CA . LEU B 1 18 ? 38.236 2.500 4.351 1.00 11.90 142 LEU B CA 1
ATOM 1918 C C . LEU B 1 18 ? 36.732 2.422 4.141 1.00 11.12 142 LEU B C 1
ATOM 1919 O O . LEU B 1 18 ? 36.195 2.970 3.179 1.00 11.29 142 LEU B O 1
ATOM 1925 N N . GLN B 1 19 ? 36.055 1.756 5.068 1.00 11.87 143 GLN B N 1
ATOM 1926 C CA . GLN B 1 19 ? 34.603 1.654 5.022 1.00 14.21 143 GLN B CA 1
ATOM 1927 C C . GLN B 1 19 ? 34.098 2.921 5.697 1.00 13.56 143 GLN B C 1
ATOM 1928 O O . GLN B 1 19 ? 34.802 3.515 6.524 1.00 13.46 143 GLN B O 1
ATOM 1937 N N . PRO B 1 20 ? 32.877 3.357 5.361 1.00 14.29 144 PRO B N 1
ATOM 1938 C CA . PRO B 1 20 ? 32.303 4.568 5.949 1.00 15.66 144 PRO B CA 1
ATOM 1939 C C . PRO B 1 20 ? 32.479 4.696 7.464 1.00 14.71 144 PRO B C 1
ATOM 1940 O O . PRO B 1 20 ? 32.927 5.739 7.943 1.00 12.12 144 PRO B O 1
ATOM 1944 N N . ASP B 1 21 ? 32.156 3.637 8.213 1.00 17.34 145 ASP B N 1
ATOM 1945 C CA . ASP B 1 21 ? 32.274 3.687 9.674 1.00 18.11 145 ASP B CA 1
ATOM 1946 C C . ASP B 1 21 ? 33.716 3.729 10.184 1.00 16.92 145 ASP B C 1
ATOM 1947 O O . ASP B 1 21 ? 33.977 4.311 11.231 1.00 15.73 145 ASP B O 1
ATOM 1953 N N . GLU B 1 22 ? 34.638 3.083 9.477 1.00 14.80 146 GLU B N 1
ATOM 1954 C CA . GLU B 1 22 ? 36.046 3.103 9.873 1.00 15.04 146 GLU B CA 1
ATOM 1955 C C . GLU B 1 22 ? 36.560 4.540 9.698 1.00 13.09 146 GLU B C 1
ATOM 1956 O O . GLU B 1 22 ? 37.174 5.110 10.599 1.00 14.08 146 GLU B O 1
ATOM 1963 N N . PHE B 1 23 ? 36.265 5.126 8.541 1.00 12.93 147 PHE B N 1
ATOM 1964 C CA . PHE B 1 23 ? 36.647 6.497 8.224 1.00 12.71 147 PHE B CA 1
ATOM 1965 C C . PHE B 1 23 ? 36.049 7.417 9.302 1.00 15.17 147 PHE B C 1
ATOM 1966 O O . PHE B 1 23 ? 36.739 8.278 9.863 1.00 12.65 147 PHE B O 1
ATOM 1975 N N . GLN B 1 24 ? 34.768 7.219 9.610 1.00 12.02 148 GLN B N 1
ATOM 1976 C CA . GLN B 1 24 ? 34.117 8.023 10.627 1.00 11.16 148 GLN B CA 1
ATOM 1977 C C . GLN B 1 24 ? 34.785 7.838 11.977 1.00 13.68 148 GLN B C 1
ATOM 1978 O O . GLN B 1 24 ? 34.868 8.782 12.766 1.00 15.75 148 GLN B O 1
ATOM 1987 N N . LYS B 1 25 ? 35.243 6.619 12.248 1.00 14.45 149 LYS B N 1
ATOM 1988 C CA . LYS B 1 25 ? 35.907 6.311 13.506 1.00 13.56 149 LYS B CA 1
ATOM 1989 C C . LYS B 1 25 ? 37.239 7.049 13.608 1.00 14.03 149 LYS B C 1
ATOM 1990 O O . LYS B 1 25 ? 37.619 7.514 14.694 1.00 13.53 149 LYS B O 1
ATOM 2000 N N . ILE B 1 26 ? 37.921 7.203 12.472 1.00 11.95 150 ILE B N 1
ATOM 2001 C CA . ILE B 1 26 ? 39.190 7.932 12.439 1.00 11.86 150 ILE B CA 1
ATOM 2002 C C . ILE B 1 26 ? 38.868 9.371 12.817 1.00 11.86 150 ILE B C 1
ATOM 2003 O O . ILE B 1 26 ? 39.522 9.967 13.682 1.00 8.68 150 ILE B O 1
ATOM 2009 N N . LEU B 1 27 ? 37.807 9.895 12.206 1.00 12.59 151 LEU B N 1
ATOM 2010 C CA . LEU B 1 27 ? 37.363 11.264 12.450 1.00 12.67 151 LEU B CA 1
ATOM 2011 C C . LEU B 1 27 ? 36.906 11.484 13.883 1.00 14.81 151 LEU B C 1
ATOM 2012 O O . LEU B 1 27 ? 37.103 12.572 14.433 1.00 11.23 151 LEU B O 1
ATOM 2018 N N . ASP B 1 28 ? 36.291 10.463 14.482 1.00 13.79 152 ASP B N 1
ATOM 2019 C CA . ASP B 1 28 ? 35.823 10.582 15.857 1.00 13.82 152 ASP B CA 1
ATOM 2020 C C . ASP B 1 28 ? 36.967 10.649 16.849 1.00 11.74 152 ASP B C 1
ATOM 2021 O O . ASP B 1 28 ? 36.881 11.384 17.830 1.00 12.96 152 ASP B O 1
ATOM 2027 N N . PHE B 1 29 ? 38.039 9.894 16.605 1.00 10.02 153 PHE B N 1
ATOM 2028 C CA . PHE B 1 29 ? 39.211 9.929 17.488 1.00 8.02 153 PHE B CA 1
ATOM 2029 C C . PHE B 1 29 ? 39.760 11.354 17.492 1.00 8.33 153 PHE B C 1
ATOM 2030 O O . PHE B 1 29 ? 40.183 11.881 18.534 1.00 7.59 153 PHE B O 1
ATOM 2039 N N . MET B 1 30 ? 39.769 11.956 16.303 1.00 9.75 154 MET B N 1
ATOM 2040 C CA . MET B 1 30 ? 40.250 13.320 16.099 1.00 10.30 154 MET B CA 1
ATOM 2041 C C . MET B 1 30 ? 39.391 14.300 16.891 1.00 9.93 154 MET B C 1
ATOM 2042 O O . MET B 1 30 ? 39.920 15.164 17.598 1.00 10.01 154 MET B O 1
ATOM 2048 N N . LYS B 1 31 ? 38.072 14.141 16.792 1.00 8.59 155 LYS B N 1
ATOM 2049 C CA . LYS B 1 31 ? 37.132 14.983 17.526 1.00 11.29 155 LYS B CA 1
ATOM 2050 C C . LYS B 1 31 ? 37.321 14.788 19.033 1.00 11.43 155 LYS B C 1
ATOM 2051 O O . LYS B 1 31 ? 37.259 15.750 19.801 1.00 13.04 155 LYS B O 1
ATOM 2061 N N . ASP B 1 32 ? 37.512 13.535 19.450 1.00 12.91 156 ASP B N 1
ATOM 2062 C CA . ASP B 1 32 ? 37.708 13.185 20.859 1.00 12.10 156 ASP B CA 1
ATOM 2063 C C . ASP B 1 32 ? 38.841 13.990 21.475 1.00 13.11 156 ASP B C 1
ATOM 2064 O O . ASP B 1 32 ? 38.650 14.677 22.481 1.00 10.61 156 ASP B O 1
ATOM 2070 N N . VAL B 1 33 ? 40.014 13.905 20.849 1.00 12.37 157 VAL B N 1
ATOM 2071 C CA . VAL B 1 33 ? 41.215 14.615 21.290 1.00 11.96 157 VAL B CA 1
ATOM 2072 C C . VAL B 1 33 ? 40.998 16.134 21.340 1.00 12.66 157 VAL B C 1
ATOM 2073 O O . VAL B 1 33 ? 41.371 16.791 22.315 1.00 11.89 157 VAL B O 1
ATOM 2078 N N . MET B 1 34 ? 40.381 16.684 20.297 1.00 12.55 158 MET B N 1
ATOM 2079 C CA . MET B 1 34 ? 40.116 18.115 20.241 1.00 14.96 158 MET B CA 1
ATOM 2080 C C . MET B 1 34 ? 39.226 18.622 21.379 1.00 15.32 158 MET B C 1
ATOM 2081 O O . MET B 1 34 ? 39.603 19.558 22.096 1.00 14.85 158 MET B O 1
ATOM 2087 N N . LYS B 1 35 ? 38.056 18.014 21.557 1.00 16.41 159 LYS B N 1
ATOM 2088 C CA . LYS B 1 35 ? 37.165 18.459 22.619 1.00 15.77 159 LYS B CA 1
ATOM 2089 C C . LYS B 1 35 ? 37.761 18.259 24.010 1.00 17.53 159 LYS B C 1
ATOM 2090 O O . LYS B 1 35 ? 37.520 19.074 24.899 1.00 16.79 159 LYS B O 1
ATOM 2100 N N . LYS B 1 36 ? 38.598 17.235 24.188 1.00 16.58 160 LYS B N 1
ATOM 2101 C CA . LYS B 1 36 ? 39.233 17.014 25.492 1.00 14.61 160 LYS B CA 1
ATOM 2102 C C . LYS B 1 36 ? 40.252 18.126 25.742 1.00 17.28 160 LYS B C 1
ATOM 2103 O O . LYS B 1 36 ? 40.354 18.665 26.857 1.00 15.19 160 LYS B O 1
ATOM 2113 N N . LEU B 1 37 ? 40.969 18.503 24.684 1.00 15.71 161 LEU B N 1
ATOM 2114 C CA . LEU B 1 37 ? 41.967 19.562 24.776 1.00 14.04 161 LEU B CA 1
ATOM 2115 C C . LEU B 1 37 ? 41.425 20.943 24.389 1.00 13.54 161 LEU B C 1
ATOM 2116 O O . LEU B 1 37 ? 42.178 21.841 24.014 1.00 14.58 161 LEU B O 1
ATOM 2122 N N . SER B 1 38 ? 40.116 21.127 24.500 1.00 16.19 162 SER B N 1
ATOM 2123 C CA . SER B 1 38 ? 39.540 22.421 24.180 1.00 16.75 162 SER B CA 1
ATOM 2124 C C . SER B 1 38 ? 39.916 23.449 25.261 1.00 18.66 162 SER B C 1
ATOM 2125 O O . SER B 1 38 ? 40.123 23.104 26.438 1.00 14.59 162 SER B O 1
ATOM 2130 N N . ASN B 1 39 ? 40.128 24.686 24.818 1.00 19.27 163 ASN B N 1
ATOM 2131 C CA . ASN B 1 39 ? 40.454 25.810 25.697 1.00 18.14 163 ASN B CA 1
ATOM 2132 C C . ASN B 1 39 ? 41.789 25.655 26.412 1.00 16.74 163 ASN B C 1
ATOM 2133 O O . ASN B 1 39 ? 41.963 26.111 27.545 1.00 14.48 163 ASN B O 1
ATOM 2141 N N . THR B 1 40 ? 42.741 25.030 25.729 1.00 15.79 164 THR B N 1
ATOM 2142 C CA . TH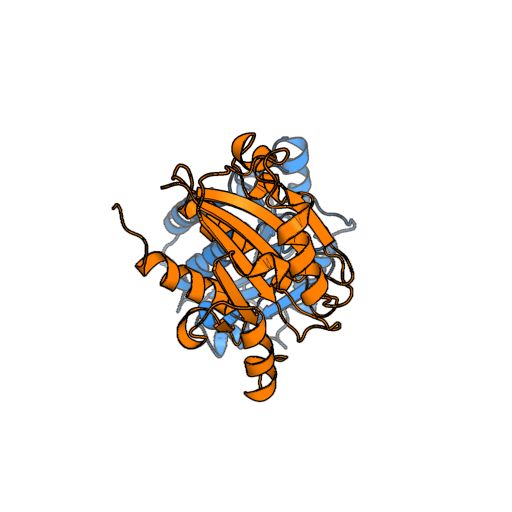R B 1 40 ? 44.074 24.822 26.278 1.00 15.61 164 THR B CA 1
ATOM 2143 C C . THR B 1 40 ? 45.028 25.593 25.368 1.00 17.01 164 THR B C 1
ATOM 2144 O O . THR B 1 40 ? 44.587 26.423 24.565 1.00 19.37 164 THR B O 1
ATOM 2150 N N . SER B 1 41 ? 46.324 25.332 25.497 1.00 15.69 165 SER B N 1
ATOM 2151 C CA . SER B 1 41 ? 47.324 25.971 24.653 1.00 18.35 165 SER B CA 1
ATOM 2152 C C . SER B 1 41 ? 47.409 25.268 23.293 1.00 17.91 165 SER B C 1
ATOM 2153 O O . SER B 1 41 ? 48.199 25.670 22.425 1.00 18.44 165 SER B O 1
ATOM 2158 N N . TYR B 1 42 ? 46.594 24.230 23.112 1.00 13.97 166 TYR B N 1
ATOM 2159 C CA . TYR B 1 42 ? 46.558 23.474 21.866 1.00 15.22 166 TYR B CA 1
ATOM 2160 C C . TYR B 1 42 ? 45.710 24.138 20.788 1.00 16.75 166 TYR B C 1
ATOM 2161 O O . TYR B 1 42 ? 44.660 24.726 21.072 1.00 14.33 166 TYR B O 1
ATOM 2172 N N . GLN B 1 43 ? 46.206 24.086 19.557 1.00 16.86 167 GLN B N 1
ATOM 2173 C CA . GLN B 1 43 ? 45.483 24.599 18.402 1.00 18.80 167 GLN B CA 1
ATOM 2174 C C . GLN B 1 43 ? 45.645 23.535 17.337 1.00 13.93 167 GLN B C 1
ATOM 2175 O O . GLN B 1 43 ? 46.698 22.913 17.243 1.00 14.39 167 GLN B O 1
ATOM 2184 N N . PHE B 1 44 ? 44.583 23.297 16.576 1.00 13.41 168 PHE B N 1
ATOM 2185 C CA . PHE B 1 44 ? 44.573 22.226 15.587 1.00 12.90 168 PHE B CA 1
ATOM 2186 C C . PHE B 1 44 ? 44.305 22.576 14.132 1.00 12.23 168 PHE B C 1
ATOM 2187 O O . PHE B 1 44 ? 43.748 23.620 13.815 1.00 12.48 168 PHE B O 1
ATOM 2196 N N . ALA B 1 45 ? 44.636 21.612 13.279 1.00 13.76 169 ALA B N 1
ATOM 2197 C CA . ALA B 1 45 ? 44.434 21.658 11.837 1.00 13.33 169 ALA B CA 1
ATOM 2198 C C . ALA B 1 45 ? 44.258 20.187 11.426 1.00 10.25 169 ALA B C 1
ATOM 2199 O O . ALA B 1 45 ? 44.806 19.293 12.076 1.00 11.01 169 ALA B O 1
ATOM 2202 N N . ALA B 1 46 ? 43.470 19.930 10.389 1.00 10.35 170 ALA B N 1
ATOM 2203 C CA . ALA B 1 46 ? 43.263 18.560 9.919 1.00 10.27 170 ALA B CA 1
ATOM 2204 C C . ALA B 1 46 ? 43.438 18.499 8.413 1.00 9.15 170 ALA B C 1
ATOM 2205 O O . ALA B 1 46 ? 42.907 19.345 7.682 1.00 8.78 170 ALA B O 1
ATOM 2208 N N . VAL B 1 47 ? 44.150 17.470 7.959 1.00 9.55 171 VAL B N 1
ATOM 2209 C CA . VAL B 1 47 ? 44.442 17.265 6.542 1.00 7.91 171 VAL B CA 1
ATOM 2210 C C . VAL B 1 47 ? 44.108 15.845 6.130 1.00 5.99 171 VAL B C 1
ATOM 2211 O O . VAL B 1 47 ? 44.569 14.891 6.768 1.00 6.14 171 VAL B O 1
ATOM 2216 N N . GLN B 1 48 ? 43.284 15.701 5.097 1.00 5.94 172 GLN B N 1
ATOM 2217 C CA . GLN B 1 48 ? 42.957 14.375 4.587 1.00 8.41 172 GLN B CA 1
ATOM 2218 C C . GLN B 1 48 ? 43.946 14.047 3.472 1.00 10.27 172 GLN B C 1
ATOM 2219 O O . GLN B 1 48 ? 44.316 14.922 2.680 1.00 10.43 172 GLN B O 1
ATOM 2228 N N . PHE B 1 49 ? 44.438 12.816 3.453 1.00 8.68 173 PHE B N 1
ATOM 2229 C CA . PHE B 1 49 ? 45.348 12.416 2.394 1.00 7.68 173 PHE B CA 1
ATOM 2230 C C . PHE B 1 49 ? 44.947 11.069 1.824 1.00 9.31 173 PHE B C 1
ATOM 2231 O O . PHE B 1 49 ? 44.462 10.188 2.539 1.00 9.59 173 PHE B O 1
ATOM 2240 N N . SER B 1 50 ? 45.120 10.937 0.520 1.00 6.03 174 SER B N 1
ATOM 2241 C CA . SER B 1 50 ? 44.838 9.706 -0.188 1.00 8.59 174 SER B CA 1
ATOM 2242 C C . SER B 1 50 ? 45.841 9.774 -1.341 1.00 8.20 174 SER B C 1
ATOM 2243 O O . SER B 1 50 ? 47.040 9.574 -1.117 1.00 9.03 174 SER B O 1
ATOM 2248 N N . THR B 1 51 ? 45.387 10.054 -2.559 1.00 9.95 175 THR B N 1
ATOM 2249 C CA . THR B 1 51 ? 46.322 10.198 -3.672 1.00 8.62 175 THR B CA 1
ATOM 2250 C C . THR B 1 51 ? 46.897 11.612 -3.542 1.00 8.68 175 THR B C 1
ATOM 2251 O O . THR B 1 51 ? 48.099 11.832 -3.719 1.00 7.21 175 THR B O 1
ATOM 2257 N N . SER B 1 52 ? 46.027 12.558 -3.201 1.00 6.31 176 SER B N 1
ATOM 2258 C CA . SER B 1 52 ? 46.452 13.932 -2.979 1.00 8.34 176 SER B CA 1
ATOM 2259 C C . SER B 1 52 ? 45.992 14.383 -1.590 1.00 9.06 176 SER B C 1
ATOM 2260 O O . SER B 1 52 ? 45.526 13.564 -0.786 1.00 9.03 176 SER B O 1
ATOM 2265 N N . TYR B 1 53 ? 46.072 15.680 -1.322 1.00 9.55 177 TYR B N 1
ATOM 2266 C CA . TYR B 1 53 ? 45.773 16.191 0.010 1.00 9.88 177 TYR B CA 1
ATOM 2267 C C . TYR B 1 53 ? 44.757 17.305 0.075 1.00 11.25 177 TYR B C 1
ATOM 2268 O O . TYR B 1 53 ? 44.539 18.014 -0.905 1.00 12.48 177 TYR B O 1
ATOM 2279 N N . LYS B 1 54 ? 44.132 17.453 1.238 1.00 9.57 178 LYS B N 1
ATOM 2280 C CA . LYS B 1 54 ? 43.161 18.514 1.451 1.00 12.81 178 LYS B CA 1
ATOM 2281 C C . LYS B 1 54 ? 43.162 18.969 2.900 1.00 13.17 178 LYS B C 1
ATOM 2282 O O . LYS B 1 54 ? 43.002 18.166 3.814 1.00 14.01 178 LYS B O 1
ATOM 2292 N N . THR B 1 55 ? 43.436 20.247 3.113 1.00 12.86 179 THR B N 1
ATOM 2293 C CA . THR B 1 55 ? 43.411 20.797 4.454 1.00 12.86 179 THR B CA 1
ATOM 2294 C C . THR B 1 55 ? 41.923 21.014 4.712 1.00 14.38 179 THR B C 1
ATOM 2295 O O . THR B 1 55 ? 41.265 21.826 4.049 1.00 14.02 179 THR B O 1
ATOM 2301 N N . GLU B 1 56 ? 41.375 20.192 5.593 1.00 11.99 180 GLU B N 1
ATOM 2302 C CA . GLU B 1 56 ? 39.962 20.261 5.913 1.00 11.52 180 GLU B CA 1
ATOM 2303 C C . GLU B 1 56 ? 39.633 21.483 6.754 1.00 9.38 180 GLU B C 1
ATOM 2304 O O . GLU B 1 56 ? 38.538 22.019 6.664 1.00 12.84 180 GLU B O 1
ATOM 2311 N N . PHE B 1 57 ? 40.582 21.903 7.576 1.00 10.95 181 PHE B N 1
ATOM 2312 C CA . PHE B 1 57 ? 40.440 23.103 8.390 1.00 12.94 181 PHE B CA 1
ATOM 2313 C C . PHE B 1 57 ? 41.831 23.433 8.903 1.00 14.20 181 PHE B C 1
ATOM 2314 O O . PHE B 1 57 ? 42.605 22.527 9.224 1.00 13.48 181 PHE B O 1
ATOM 23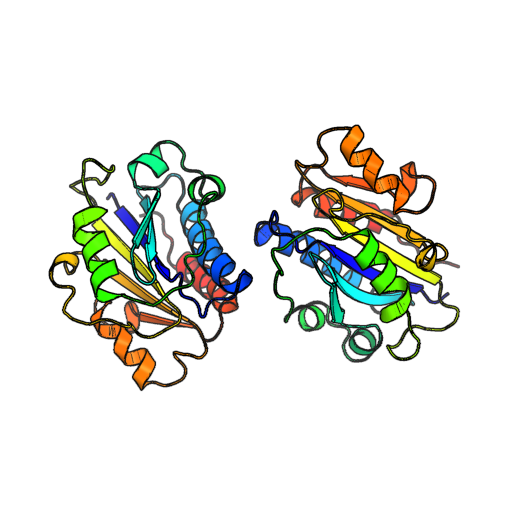23 N N . ASP B 1 58 ? 42.201 24.706 8.868 1.00 15.24 182 ASP B N 1
ATOM 2324 C CA . ASP B 1 58 ? 43.521 25.086 9.341 1.00 17.40 182 ASP B CA 1
ATOM 2325 C C . ASP B 1 58 ? 43.475 25.669 10.746 1.00 16.99 182 ASP B C 1
ATOM 2326 O O . ASP B 1 58 ? 42.413 25.737 11.372 1.00 16.50 182 ASP B O 1
ATOM 2332 N N . PHE B 1 59 ? 44.634 26.089 11.235 1.00 16.08 183 PHE B N 1
ATOM 2333 C CA . PHE B 1 59 ? 44.735 26.652 12.571 1.00 17.65 183 PHE B CA 1
ATOM 2334 C C . PHE B 1 59 ? 43.812 27.856 12.782 1.00 21.08 183 PHE B C 1
ATOM 2335 O O . PHE B 1 59 ? 43.097 27.931 13.792 1.00 21.12 183 PHE B O 1
ATOM 2344 N N . SER B 1 60 ? 43.782 28.763 11.806 1.00 22.00 184 SER B N 1
ATOM 2345 C CA . SER B 1 60 ? 42.952 29.958 11.907 1.00 22.94 184 SER B CA 1
ATOM 2346 C C . SER B 1 60 ? 41.480 29.591 11.917 1.00 23.27 184 SER B C 1
ATOM 2347 O O . SER B 1 60 ? 40.691 30.213 12.624 1.00 25.27 184 SER B O 1
ATOM 2352 N N . ASP B 1 61 ? 41.108 28.587 11.128 1.00 23.21 185 ASP B N 1
ATOM 2353 C CA . ASP B 1 61 ? 39.722 28.136 11.077 1.00 22.38 185 ASP B CA 1
ATOM 2354 C C . ASP B 1 61 ? 39.283 27.683 12.453 1.00 23.94 185 ASP B C 1
ATOM 2355 O O . ASP B 1 61 ? 38.201 28.040 12.916 1.00 22.25 185 ASP B O 1
ATOM 2361 N N . TYR B 1 62 ? 40.136 26.884 13.086 1.00 25.99 186 TYR B N 1
ATOM 2362 C CA . TYR B 1 62 ? 39.901 26.340 14.421 1.00 26.18 186 TYR B CA 1
ATOM 2363 C C . TYR B 1 62 ? 39.653 27.432 15.471 1.00 29.55 186 TYR B C 1
ATOM 2364 O O . TYR B 1 62 ? 38.680 27.375 16.228 1.00 24.08 186 TYR B O 1
ATOM 2375 N N . VAL B 1 63 ? 40.561 28.398 15.547 1.00 32.35 187 VAL B N 1
ATOM 2376 C CA . VAL B 1 63 ? 40.400 29.469 16.514 1.00 37.96 187 VAL B CA 1
ATOM 2377 C C . VAL B 1 63 ? 39.135 30.276 16.205 1.00 38.70 187 VAL B C 1
ATOM 2378 O O . VAL B 1 63 ? 38.424 30.679 17.122 1.00 39.23 187 VAL B O 1
ATOM 2383 N N . LYS B 1 64 ? 38.811 30.433 14.921 1.00 40.92 188 LYS B N 1
ATOM 2384 C CA . LYS B 1 64 ? 37.609 31.169 14.526 1.00 44.57 188 LYS B CA 1
ATOM 2385 C C . LYS B 1 64 ? 36.363 30.460 15.053 1.00 45.04 188 LYS B C 1
ATOM 2386 O O . LYS B 1 64 ? 35.434 31.099 15.554 1.00 46.27 188 LYS B O 1
ATOM 2396 N N . ARG B 1 65 ? 36.349 29.138 14.937 1.00 43.57 189 ARG B N 1
ATOM 2397 C CA . ARG B 1 65 ? 35.225 28.341 15.404 1.00 43.69 189 ARG B CA 1
ATOM 2398 C C . ARG B 1 65 ? 35.786 27.019 15.878 1.00 43.82 189 ARG B C 1
ATOM 2399 O O . ARG B 1 65 ? 35.933 26.078 15.109 1.00 48.28 189 ARG B O 1
ATOM 2413 N N . LYS B 1 66 ? 36.090 26.962 17.162 1.00 41.70 190 LYS B N 1
ATOM 2414 C CA . LYS B 1 66 ? 36.677 25.786 17.783 1.00 39.60 190 LYS B CA 1
ATOM 2415 C C . LYS B 1 66 ? 35.883 24.478 17.742 1.00 37.56 190 LYS B C 1
ATOM 2416 O O . LYS B 1 66 ? 36.407 23.431 18.121 1.00 37.14 190 LYS B O 1
ATOM 2426 N N . ASP B 1 67 ? 34.643 24.520 17.270 1.00 36.32 191 ASP B N 1
ATOM 2427 C CA . ASP B 1 67 ? 33.813 23.319 17.218 1.00 34.68 191 ASP B CA 1
ATOM 2428 C C . ASP B 1 67 ? 34.281 22.281 16.205 1.00 32.35 191 ASP B C 1
ATOM 2429 O O . ASP B 1 67 ? 34.162 22.489 14.997 1.00 32.46 191 ASP B O 1
ATOM 2435 N N . PRO B 1 68 ? 34.760 21.118 16.689 1.00 29.58 192 PRO B N 1
ATOM 2436 C CA . PRO B 1 68 ? 35.249 20.022 15.846 1.00 27.40 192 PRO B CA 1
ATOM 2437 C C . PRO B 1 68 ? 34.213 19.428 14.884 1.00 27.01 192 PRO B C 1
ATOM 2438 O O . PRO B 1 68 ? 34.505 19.224 13.697 1.00 24.57 192 PRO B O 1
ATOM 2442 N N . ASP B 1 69 ? 33.009 19.162 15.379 1.00 25.64 193 ASP B N 1
ATOM 2443 C CA . ASP B 1 69 ? 31.962 18.597 14.539 1.00 25.33 193 ASP B CA 1
ATOM 2444 C C . ASP B 1 69 ? 31.703 19.537 13.367 1.00 25.04 193 ASP B C 1
ATOM 2445 O O . ASP B 1 69 ? 31.516 19.095 12.227 1.00 24.52 193 ASP B O 1
ATOM 2451 N N . ALA B 1 70 ? 31.709 20.835 13.645 1.00 23.46 194 ALA B N 1
ATOM 2452 C CA . ALA B 1 70 ? 31.494 21.831 12.608 1.00 23.97 194 ALA B CA 1
ATOM 2453 C C . ALA B 1 70 ? 32.686 21.861 11.662 1.00 22.87 194 ALA B C 1
ATOM 2454 O O . ALA B 1 70 ? 32.521 21.725 10.454 1.00 23.82 194 ALA B O 1
ATOM 2457 N N . LEU B 1 71 ? 33.880 22.010 12.235 1.00 22.65 195 LEU B N 1
ATOM 2458 C CA . LEU B 1 71 ? 35.143 22.079 11.493 1.00 20.60 195 LEU B CA 1
ATOM 2459 C C . LEU B 1 71 ? 35.369 20.930 10.514 1.00 20.70 195 LEU B C 1
ATOM 2460 O O . LEU B 1 71 ? 36.047 21.101 9.496 1.00 22.74 195 LEU B O 1
ATOM 2466 N N . LEU B 1 72 ? 34.806 19.766 10.827 1.00 20.11 196 LEU B N 1
ATOM 2467 C CA . LEU B 1 72 ? 34.952 18.575 9.993 1.00 21.05 196 LEU B CA 1
ATOM 2468 C C . LEU B 1 72 ? 33.684 18.205 9.229 1.00 21.14 196 LEU B C 1
ATOM 2469 O O . LEU B 1 72 ? 33.619 17.161 8.577 1.00 19.40 196 LEU B O 1
ATOM 2475 N N . LYS B 1 73 ? 32.703 19.096 9.257 1.00 21.36 197 LYS B N 1
ATOM 2476 C CA . LYS B 1 73 ? 31.430 18.853 8.597 1.00 25.37 197 LYS B CA 1
ATOM 2477 C C . LYS B 1 73 ? 31.501 18.634 7.084 1.00 23.11 197 LYS B C 1
ATOM 2478 O O . LYS B 1 73 ? 30.737 17.844 6.535 1.00 22.14 197 LYS B O 1
ATOM 2488 N N . HIS B 1 74 ? 32.435 19.298 6.418 1.00 20.01 198 HIS B N 1
ATOM 2489 C CA . HIS B 1 74 ? 32.532 19.186 4.969 1.00 24.27 198 HIS B CA 1
ATOM 2490 C C . HIS B 1 74 ? 33.499 18.143 4.422 1.00 20.61 198 HIS B C 1
ATOM 2491 O O . HIS B 1 74 ? 33.756 18.092 3.219 1.00 18.87 198 HIS B O 1
ATOM 2501 N N . VAL B 1 75 ? 34.027 17.309 5.307 1.00 20.38 199 VAL B N 1
ATOM 2502 C CA . VAL B 1 75 ? 34.966 16.270 4.911 1.00 18.24 199 VAL B CA 1
ATOM 2503 C C . VAL B 1 75 ? 34.298 15.260 3.992 1.00 18.26 199 VAL B C 1
ATOM 2504 O O . VAL B 1 75 ? 33.224 14.737 4.303 1.00 19.20 199 VAL B O 1
ATOM 2509 N N . LYS B 1 76 ? 34.943 14.981 2.867 1.00 15.69 200 LYS B N 1
ATOM 2510 C CA . LYS B 1 76 ? 34.425 14.027 1.906 1.00 16.04 200 LYS B CA 1
ATOM 2511 C C . LYS B 1 76 ? 35.505 12.997 1.637 1.00 14.08 200 LYS B C 1
ATOM 2512 O O . LYS B 1 76 ? 36.585 13.330 1.152 1.00 14.53 200 LYS B O 1
ATOM 2522 N N . HIS B 1 77 ? 35.210 11.748 1.983 1.00 16.58 201 HIS B N 1
ATOM 2523 C CA . HIS B 1 77 ? 36.125 10.620 1.809 1.00 13.57 201 HIS B CA 1
ATOM 2524 C C . HIS B 1 77 ? 36.612 10.545 0.355 1.00 14.43 201 HIS B C 1
ATOM 2525 O O . HIS B 1 77 ? 35.829 10.290 -0.559 1.00 13.06 201 HIS B O 1
ATOM 2535 N N . MET B 1 78 ? 37.912 10.763 0.158 1.00 12.26 202 MET B N 1
ATOM 2536 C CA . MET B 1 78 ? 38.528 10.742 -1.174 1.00 12.45 202 MET B CA 1
ATOM 2537 C C . MET B 1 78 ? 38.463 9.392 -1.873 1.00 11.36 202 MET B C 1
ATOM 2538 O O . MET B 1 78 ? 38.320 9.332 -3.099 1.00 8.70 202 MET B O 1
ATOM 2544 N N . LEU B 1 79 ? 38.628 8.326 -1.095 1.00 11.30 203 LEU B N 1
ATOM 2545 C CA . LEU B 1 79 ? 38.587 6.959 -1.601 1.00 13.29 203 LEU B CA 1
ATOM 2546 C C . LEU B 1 79 ? 39.593 6.669 -2.709 1.00 14.03 203 LEU B C 1
ATOM 2547 O O . LEU B 1 79 ? 39.239 6.081 -3.740 1.00 17.16 203 LEU B O 1
ATOM 2553 N N . LEU B 1 80 ? 40.852 7.041 -2.489 1.00 12.65 204 LEU B N 1
ATOM 2554 C CA . LEU B 1 80 ? 41.896 6.782 -3.478 1.00 11.53 204 LEU B CA 1
ATOM 2555 C C . LEU B 1 80 ? 43.096 6.036 -2.868 1.00 10.97 204 LEU B C 1
ATOM 2556 O O . LEU B 1 80 ? 42.908 5.135 -2.052 1.00 8.89 204 LEU B O 1
ATOM 2562 N N . LEU B 1 81 ? 44.318 6.412 -3.237 1.00 10.84 205 LEU B N 1
ATOM 2563 C CA . LEU B 1 81 ? 45.515 5.722 -2.745 1.00 11.33 205 LEU B CA 1
ATOM 2564 C C . LEU B 1 81 ? 46.041 6.194 -1.384 1.00 10.28 205 LEU B C 1
ATOM 2565 O O . LEU B 1 81 ? 45.287 6.774 -0.601 1.00 10.93 205 LEU B O 1
ATOM 2571 N N . THR B 1 82 ? 47.321 5.954 -1.101 1.00 10.45 206 THR B N 1
ATOM 2572 C CA . THR B 1 82 ? 47.904 6.305 0.205 1.00 10.19 206 THR B CA 1
ATOM 2573 C C . THR B 1 82 ? 49.289 6.916 0.060 1.00 8.45 206 THR B C 1
ATOM 2574 O O . THR B 1 82 ? 50.280 6.323 0.457 1.00 7.93 206 THR B O 1
ATOM 2580 N N . ASN B 1 83 ? 49.356 8.112 -0.506 1.00 11.66 207 ASN B N 1
ATOM 2581 C CA . ASN B 1 83 ? 50.643 8.774 -0.720 1.00 9.18 207 ASN B CA 1
ATOM 2582 C C . ASN B 1 83 ? 51.131 9.510 0.525 1.00 9.20 207 ASN B C 1
ATOM 2583 O O . ASN B 1 83 ? 51.134 10.741 0.592 1.00 9.81 207 ASN B O 1
ATOM 2591 N N . THR B 1 84 ? 51.574 8.718 1.496 1.00 8.28 208 THR B N 1
ATOM 2592 C CA . THR B 1 84 ? 52.042 9.193 2.786 1.00 8.14 208 THR B CA 1
ATOM 2593 C C . THR B 1 84 ? 53.254 10.118 2.785 1.00 11.64 208 THR B C 1
ATOM 2594 O O . THR B 1 84 ? 53.293 11.081 3.559 1.00 11.56 208 THR B O 1
ATOM 2600 N N . PHE B 1 85 ? 54.239 9.849 1.931 1.00 12.98 209 PHE B N 1
ATOM 2601 C CA . PHE B 1 85 ? 55.430 10.702 1.876 1.00 12.44 209 PHE B CA 1
ATOM 2602 C C . PHE B 1 85 ? 55.035 12.113 1.432 1.00 10.77 209 PHE B C 1
ATOM 2603 O O . PHE B 1 85 ? 55.347 13.097 2.114 1.00 6.57 209 PHE B O 1
ATOM 2612 N N . GLY B 1 86 ? 54.298 12.200 0.329 1.00 6.92 210 GLY B N 1
ATOM 2613 C CA . GLY B 1 86 ? 53.871 13.491 -0.166 1.00 7.85 210 GLY B CA 1
ATOM 2614 C C . GLY B 1 86 ? 52.979 14.206 0.828 1.00 9.72 210 GLY B C 1
ATOM 2615 O O . GLY B 1 86 ? 53.075 15.421 0.997 1.00 7.02 210 GLY B O 1
ATOM 2617 N N . ALA B 1 87 ? 52.114 13.444 1.499 1.00 10.35 211 ALA B N 1
ATOM 2618 C CA . ALA B 1 87 ? 51.195 14.000 2.488 1.00 8.87 211 ALA B CA 1
ATOM 2619 C C . ALA B 1 87 ? 51.909 14.661 3.656 1.00 8.15 211 ALA B C 1
ATOM 2620 O O . ALA B 1 87 ? 51.522 15.747 4.089 1.00 10.04 211 ALA B O 1
ATOM 2623 N N . ILE B 1 88 ? 52.927 13.999 4.190 1.00 7.84 212 ILE B N 1
ATOM 2624 C CA . ILE B 1 88 ? 53.668 14.559 5.315 1.00 8.81 212 ILE B CA 1
ATOM 2625 C C . ILE B 1 88 ? 54.416 15.821 4.859 1.00 11.24 212 ILE B C 1
ATOM 2626 O O . ILE B 1 88 ? 54.462 16.818 5.575 1.00 10.42 212 ILE B O 1
ATOM 2632 N N . ASN B 1 89 ? 54.975 15.791 3.658 1.00 8.99 213 ASN B N 1
ATOM 2633 C CA . ASN B 1 89 ? 55.668 16.967 3.138 1.00 11.45 213 ASN B CA 1
ATOM 2634 C C . ASN B 1 89 ? 54.681 18.127 2.930 1.00 9.62 213 ASN B C 1
ATOM 2635 O O . ASN B 1 89 ? 54.996 19.273 3.248 1.00 11.16 213 ASN B O 1
ATOM 2643 N N . TYR B 1 90 ? 53.466 17.812 2.481 1.00 9.06 214 TYR B N 1
ATOM 2644 C CA . TYR B 1 90 ? 52.425 18.816 2.282 1.00 7.60 214 TYR B CA 1
ATOM 2645 C C . TYR B 1 90 ? 52.106 19.494 3.620 1.00 9.60 214 TYR B C 1
ATOM 2646 O O . TYR B 1 90 ? 51.887 20.708 3.675 1.00 9.84 214 TYR B O 1
ATOM 2657 N N . VAL B 1 91 ? 52.050 18.713 4.693 1.00 5.34 215 VAL B N 1
ATOM 2658 C CA . VAL B 1 91 ? 51.767 19.282 6.005 1.00 8.82 215 VAL B CA 1
ATOM 2659 C C . VAL B 1 91 ? 52.881 20.250 6.439 1.00 10.05 215 VAL B C 1
ATOM 2660 O O . VAL B 1 91 ? 52.612 21.383 6.857 1.00 10.86 215 VAL B O 1
ATOM 2665 N N . ALA B 1 92 ? 54.126 19.798 6.312 1.00 10.92 216 ALA B N 1
ATOM 2666 C CA . ALA B 1 92 ? 55.301 20.572 6.707 1.00 10.10 216 ALA B CA 1
ATOM 2667 C C . ALA B 1 92 ? 55.458 21.910 5.984 1.00 13.41 216 ALA B C 1
ATOM 2668 O O . ALA B 1 92 ? 55.857 22.900 6.597 1.00 13.55 216 ALA B O 1
ATOM 2671 N N . THR B 1 93 ? 55.119 21.944 4.698 1.00 11.70 217 THR B N 1
ATOM 2672 C CA . THR B 1 93 ? 55.271 23.157 3.900 1.00 13.07 217 THR B CA 1
ATOM 2673 C C . THR B 1 93 ? 53.983 23.914 3.584 1.00 13.21 217 THR B C 1
ATOM 2674 O O . THR B 1 93 ? 54.017 25.117 3.312 1.00 16.94 217 THR B O 1
ATOM 2680 N N . GLU B 1 94 ? 52.849 23.229 3.607 1.00 12.30 218 GLU B N 1
ATOM 2681 C CA . GLU B 1 94 ? 51.597 23.888 3.265 1.00 12.84 218 GLU B CA 1
ATOM 2682 C C . GLU B 1 94 ? 50.590 24.088 4.387 1.00 11.53 218 GLU B C 1
ATOM 2683 O O . GLU B 1 94 ? 49.556 24.726 4.176 1.00 9.69 218 GLU B O 1
ATOM 2690 N N . VAL B 1 95 ? 50.846 23.507 5.553 1.00 12.70 219 VAL B N 1
ATOM 2691 C CA . VAL B 1 95 ? 49.911 23.634 6.669 1.00 12.05 219 VAL B CA 1
ATOM 2692 C C . VAL B 1 95 ? 50.520 24.389 7.847 1.00 12.52 219 VAL B C 1
ATOM 2693 O O . VAL B 1 95 ? 49.853 25.231 8.458 1.00 14.59 219 VAL B O 1
ATOM 2698 N N . PHE B 1 96 ? 51.763 24.064 8.191 1.00 13.93 220 PHE B N 1
ATOM 2699 C CA . PHE B 1 96 ? 52.440 24.756 9.282 1.00 17.50 220 PHE B CA 1
ATOM 2700 C C . PHE B 1 96 ? 52.984 26.076 8.728 1.00 18.19 220 PHE B C 1
ATOM 2701 O O . PHE B 1 96 ? 54.165 26.198 8.391 1.00 16.35 220 PHE B O 1
ATOM 2710 N N . ARG B 1 97 ? 52.073 27.037 8.582 1.00 21.60 221 ARG B N 1
ATOM 2711 C CA . ARG B 1 97 ? 52.365 28.364 8.043 1.00 22.16 221 ARG B CA 1
ATOM 2712 C C . ARG B 1 97 ? 51.671 29.418 8.913 1.00 22.22 221 ARG B C 1
ATOM 2713 O O . ARG B 1 97 ? 50.529 29.219 9.338 1.00 20.68 221 ARG B O 1
ATOM 2727 N N . GLU B 1 98 ? 52.333 30.556 9.119 1.00 22.38 222 GLU B N 1
ATOM 2728 C CA . GLU B 1 98 ? 51.776 31.645 9.920 1.00 21.18 222 GLU B CA 1
ATOM 2729 C C . GLU B 1 98 ? 50.507 32.215 9.310 1.00 21.94 222 GLU B C 1
ATOM 2730 O O . GLU B 1 98 ? 49.552 32.522 10.020 1.00 23.18 222 GLU B O 1
ATOM 2737 N N . GLU B 1 99 ? 50.490 32.355 7.990 1.00 24.56 223 GLU B N 1
ATOM 2738 C CA . GLU B 1 99 ? 49.318 32.898 7.314 1.00 25.98 223 GLU B CA 1
ATOM 2739 C C . GLU B 1 99 ? 48.084 32.016 7.486 1.00 24.80 223 GLU B C 1
ATOM 2740 O O . GLU B 1 99 ? 46.953 32.481 7.337 1.00 26.07 223 GLU B O 1
ATOM 2747 N N . LEU B 1 100 ? 48.300 30.756 7.850 1.00 24.96 224 LEU B N 1
ATOM 2748 C CA . LEU B 1 100 ? 47.196 29.822 8.052 1.00 23.26 224 LEU B CA 1
ATOM 2749 C C . LEU B 1 100 ? 46.861 29.681 9.536 1.00 22.69 224 LEU B C 1
ATOM 2750 O O . LEU B 1 100 ? 46.085 28.806 9.930 1.00 20.11 224 LEU B O 1
ATOM 2756 N N . GLY B 1 101 ? 47.468 30.544 10.351 1.00 22.52 225 GLY B N 1
ATOM 2757 C CA . GLY B 1 101 ? 47.220 30.547 11.783 1.00 21.53 225 GLY B CA 1
ATOM 2758 C C . GLY B 1 101 ? 48.229 29.861 12.686 1.00 19.73 225 GLY B C 1
ATOM 2759 O O . GLY B 1 101 ? 48.036 29.825 13.902 1.00 20.35 225 GLY B O 1
ATOM 2761 N N . ALA B 1 102 ? 49.309 29.337 12.117 1.00 17.38 226 ALA B N 1
ATOM 2762 C CA . ALA B 1 102 ? 50.316 28.650 12.919 1.00 18.12 226 ALA B CA 1
ATOM 2763 C C . ALA B 1 102 ? 51.149 29.642 13.708 1.00 19.41 226 ALA B C 1
ATOM 2764 O O . ALA B 1 102 ? 51.556 30.669 13.167 1.00 21.82 226 ALA B O 1
ATOM 2767 N N . ARG B 1 103 ? 51.390 29.357 14.984 1.00 19.92 227 ARG B N 1
ATOM 2768 C CA . ARG B 1 103 ? 52.211 30.241 15.805 1.00 21.33 227 ARG B CA 1
ATOM 2769 C C . ARG B 1 103 ? 53.680 29.835 15.734 1.00 21.43 227 ARG B C 1
ATOM 2770 O O . ARG B 1 103 ? 54.043 28.706 16.054 1.00 17.48 227 ARG B O 1
ATOM 2784 N N . PRO B 1 104 ? 54.548 30.775 15.319 1.00 25.00 228 PRO B N 1
ATOM 2785 C CA . PRO B 1 104 ? 56.001 30.616 15.159 1.00 28.02 228 PRO B CA 1
ATOM 2786 C C . PRO B 1 104 ? 56.707 29.958 16.344 1.00 29.41 228 PRO B C 1
ATOM 2787 O O . PRO B 1 104 ? 57.685 29.224 16.185 1.00 30.96 228 PRO B O 1
ATOM 2791 N N . ASP B 1 105 ? 56.212 30.266 17.529 1.00 30.68 229 ASP B N 1
ATOM 2792 C CA . ASP B 1 105 ? 56.750 29.763 18.784 1.00 34.20 229 ASP B CA 1
ATOM 2793 C C . ASP B 1 105 ? 56.423 28.294 19.075 1.00 33.26 229 ASP B C 1
ATOM 2794 O O . ASP B 1 105 ? 57.292 27.517 19.501 1.00 32.42 229 ASP B O 1
ATOM 2800 N N . ALA B 1 106 ? 55.162 27.942 18.836 1.00 30.71 230 ALA B N 1
ATOM 2801 C CA . ALA B 1 106 ? 54.609 26.621 19.113 1.00 25.21 230 ALA B CA 1
ATOM 2802 C C . ALA B 1 106 ? 55.381 25.369 18.740 1.00 24.66 230 ALA B C 1
ATOM 2803 O O . ALA B 1 106 ? 56.143 25.337 17.770 1.00 22.16 230 ALA B O 1
ATOM 2806 N N . THR B 1 107 ? 55.174 24.338 19.556 1.00 21.81 231 THR B N 1
ATOM 2807 C CA . THR B 1 107 ? 55.774 23.037 19.335 1.00 18.46 231 THR B CA 1
ATOM 2808 C C . THR B 1 107 ? 54.834 22.396 18.322 1.00 15.49 231 THR B C 1
ATOM 2809 O O . THR B 1 107 ? 53.616 22.352 18.540 1.00 14.79 231 THR B O 1
ATOM 2815 N N . LYS B 1 108 ? 55.393 21.980 17.191 1.00 14.46 232 LYS B N 1
ATOM 2816 C CA . LYS B 1 108 ? 54.615 21.370 16.122 1.00 14.36 232 LYS B CA 1
ATOM 2817 C C . LYS B 1 108 ? 54.488 19.879 16.348 1.00 14.11 232 LYS B C 1
ATOM 2818 O O . LYS B 1 108 ? 55.491 19.184 16.570 1.00 10.87 232 LYS B O 1
ATOM 2828 N N . VAL B 1 109 ? 53.250 19.397 16.301 1.00 13.11 233 VAL B N 1
ATOM 2829 C CA . VAL B 1 109 ? 52.968 17.977 16.484 1.00 13.43 233 VAL B CA 1
ATOM 2830 C C . VAL B 1 109 ? 52.107 17.485 15.333 1.00 10.22 233 VAL B C 1
ATOM 2831 O O . VAL B 1 109 ? 51.234 18.198 14.842 1.00 13.40 233 VAL B O 1
ATOM 2836 N N . LEU B 1 110 ? 52.379 16.268 14.891 1.00 10.21 234 LEU B N 1
ATOM 2837 C CA . LEU B 1 110 ? 51.642 15.672 13.806 1.00 9.91 234 LEU B CA 1
ATOM 2838 C C . LEU B 1 110 ? 51.157 14.309 14.268 1.00 8.78 234 LEU B C 1
ATOM 2839 O O . LEU B 1 110 ? 51.910 13.561 14.892 1.00 9.68 234 LEU B O 1
ATOM 2845 N N . ILE B 1 111 ? 49.878 14.032 14.039 1.00 9.69 235 ILE B N 1
ATOM 2846 C CA . ILE B 1 111 ? 49.299 12.737 14.374 1.00 9.91 235 ILE B CA 1
ATOM 2847 C C . ILE B 1 111 ? 48.783 12.162 13.060 1.00 9.98 235 ILE B C 1
ATOM 2848 O O . ILE B 1 111 ? 47.788 12.642 12.506 1.00 9.51 235 ILE B O 1
ATOM 2854 N N . ILE B 1 112 ? 49.522 11.194 12.526 1.00 9.56 236 ILE B N 1
ATOM 2855 C CA . ILE B 1 112 ? 49.191 10.535 11.265 1.00 8.38 236 ILE B CA 1
ATOM 2856 C C . ILE B 1 112 ? 48.377 9.283 11.574 1.00 9.28 236 ILE B C 1
ATOM 2857 O O . ILE B 1 112 ? 48.795 8.456 12.386 1.00 8.11 236 ILE B O 1
ATOM 2863 N N . ILE B 1 113 ? 47.224 9.145 10.927 1.00 10.12 237 ILE B N 1
ATOM 2864 C CA . ILE B 1 113 ? 46.340 7.994 11.135 1.00 8.95 237 ILE B CA 1
ATOM 2865 C C . ILE B 1 113 ? 46.192 7.316 9.776 1.00 9.70 237 ILE B C 1
ATOM 2866 O O . ILE B 1 113 ? 45.761 7.955 8.812 1.00 9.65 237 ILE B O 1
ATOM 2872 N N . THR B 1 114 ? 46.509 6.026 9.704 1.00 8.70 238 THR B N 1
ATOM 2873 C CA . THR B 1 114 ? 46.476 5.317 8.430 1.00 9.27 238 THR B CA 1
ATOM 2874 C C . THR B 1 114 ? 46.074 3.840 8.542 1.00 10.63 238 THR B C 1
ATOM 2875 O O . THR B 1 114 ? 46.185 3.238 9.611 1.00 9.36 238 THR B O 1
ATOM 2881 N N . ASP B 1 115 ? 45.629 3.263 7.426 1.00 8.51 239 ASP B N 1
ATOM 2882 C CA . ASP B 1 115 ? 45.215 1.865 7.396 1.00 12.12 239 ASP B CA 1
ATOM 2883 C C . ASP B 1 115 ? 45.911 1.045 6.303 1.00 14.07 239 ASP B C 1
ATOM 2884 O O . ASP B 1 115 ? 45.422 -0.012 5.903 1.00 13.80 239 ASP B O 1
ATOM 2890 N N . GLY B 1 116 ? 47.029 1.549 5.795 1.00 14.40 240 GLY B N 1
ATOM 2891 C CA . GLY B 1 116 ? 47.751 0.840 4.754 1.00 10.34 240 GLY B CA 1
ATOM 2892 C C . GLY B 1 116 ? 49.128 1.423 4.528 1.00 11.76 240 GLY B C 1
ATOM 2893 O O . GLY B 1 116 ? 49.423 2.544 4.966 1.00 9.57 240 GLY B O 1
ATOM 2895 N N . GLU B 1 117 ? 49.987 0.654 3.868 1.00 12.07 241 GLU B N 1
ATOM 2896 C CA . GLU B 1 117 ? 51.339 1.103 3.577 1.00 12.38 241 GLU B CA 1
ATOM 2897 C C . GLU B 1 117 ? 51.291 2.221 2.548 1.00 9.61 241 GLU B C 1
ATOM 2898 O O . GLU B 1 117 ? 50.347 2.301 1.760 1.00 7.54 241 GLU B O 1
ATOM 2905 N N . ALA B 1 118 ? 52.279 3.111 2.609 1.00 10.31 242 ALA B N 1
ATOM 2906 C CA . ALA B 1 118 ? 52.396 4.239 1.683 1.00 7.95 242 ALA B CA 1
ATOM 2907 C C . ALA B 1 118 ? 52.506 3.713 0.257 1.00 9.34 242 ALA B C 1
ATOM 2908 O O . ALA B 1 118 ? 53.179 2.712 0.007 1.00 9.73 242 ALA B O 1
ATOM 2911 N N . THR B 1 119 ? 51.847 4.385 -0.675 1.00 9.64 243 THR B N 1
ATOM 2912 C CA . THR B 1 119 ? 51.878 3.985 -2.070 1.00 11.62 243 THR B CA 1
ATOM 2913 C C . THR B 1 119 ? 52.887 4.822 -2.852 1.00 11.66 243 THR B C 1
ATOM 2914 O O . THR B 1 119 ? 52.926 4.766 -4.078 1.00 12.03 243 THR B O 1
ATOM 2920 N N . ASP B 1 120 ? 53.686 5.609 -2.134 1.00 11.10 244 ASP B N 1
ATOM 2921 C CA . ASP B 1 120 ? 54.703 6.460 -2.739 1.00 10.19 244 ASP B CA 1
ATOM 2922 C C . ASP B 1 120 ? 56.037 6.298 -2.008 1.00 10.62 244 ASP B C 1
ATOM 2923 O O . ASP B 1 120 ? 56.176 5.419 -1.156 1.00 13.56 244 ASP B O 1
ATOM 2929 N N . SER B 1 121 ? 57.021 7.121 -2.351 1.00 12.31 245 SER B N 1
ATOM 2930 C CA . SER B 1 121 ? 58.340 7.027 -1.737 1.00 14.40 245 SER B CA 1
ATOM 2931 C C . SER B 1 121 ? 59.052 8.373 -1.763 1.00 15.17 245 SER B C 1
ATOM 2932 O O . SER B 1 121 ? 58.530 9.348 -2.296 1.00 20.35 245 SER B O 1
ATOM 2937 N N . GLY B 1 122 ? 60.237 8.424 -1.176 1.00 14.02 246 GLY B N 1
ATOM 2938 C CA . GLY B 1 122 ? 60.988 9.662 -1.154 1.00 14.90 246 GLY B CA 1
ATOM 2939 C C . GLY B 1 122 ? 61.529 9.831 0.241 1.00 16.28 246 GLY B C 1
ATOM 2940 O O . GLY B 1 122 ? 62.091 8.889 0.800 1.00 17.40 246 GLY B O 1
ATOM 2942 N N . ASN B 1 123 ? 61.322 11.004 0.827 1.00 15.39 247 ASN B N 1
ATOM 2943 C CA . ASN B 1 123 ? 61.794 11.270 2.180 1.00 13.90 247 ASN B CA 1
ATOM 2944 C C . ASN B 1 123 ? 60.940 12.365 2.795 1.00 13.38 247 ASN B C 1
ATOM 2945 O O . ASN B 1 123 ? 60.292 13.127 2.074 1.00 12.61 247 ASN B O 1
ATOM 2953 N N . ILE B 1 124 ? 60.935 12.431 4.123 1.00 14.87 248 ILE B N 1
ATOM 2954 C CA . ILE B 1 124 ? 60.163 13.444 4.833 1.00 14.13 248 ILE B CA 1
ATOM 2955 C C . ILE B 1 124 ? 61.078 14.396 5.597 1.00 16.02 248 ILE B C 1
ATOM 2956 O O . ILE B 1 124 ? 60.711 14.907 6.665 1.00 14.72 248 ILE B O 1
ATOM 2962 N N . ASP B 1 125 ? 62.254 14.658 5.028 1.00 17.14 249 ASP B N 1
ATOM 2963 C CA . ASP B 1 125 ? 63.235 15.551 5.644 1.00 18.48 249 ASP B CA 1
ATOM 2964 C C . ASP B 1 125 ? 62.660 16.903 6.071 1.00 16.29 249 ASP B C 1
ATOM 2965 O O . ASP B 1 125 ? 62.900 17.359 7.194 1.00 16.75 249 ASP B O 1
ATOM 2971 N N . ALA B 1 126 ? 61.853 17.504 5.202 1.00 16.64 250 ALA B N 1
ATOM 2972 C CA . ALA B 1 126 ? 61.231 18.805 5.476 1.00 18.05 250 ALA B CA 1
ATOM 2973 C C . ALA B 1 126 ? 60.324 18.840 6.706 1.00 17.40 250 ALA B C 1
ATOM 2974 O O . ALA B 1 126 ? 59.990 19.919 7.201 1.00 19.18 250 ALA B O 1
ATOM 2977 N N . ALA B 1 127 ? 59.934 17.665 7.194 1.00 16.37 251 ALA B N 1
ATOM 2978 C CA . ALA B 1 127 ? 59.042 17.543 8.346 1.00 14.78 251 ALA B CA 1
ATOM 2979 C C . ALA B 1 127 ? 59.695 16.998 9.613 1.00 13.95 251 ALA B C 1
ATOM 2980 O O . ALA B 1 127 ? 59.018 16.823 10.627 1.00 12.58 251 ALA B O 1
ATOM 2983 N N . LYS B 1 128 ? 61.004 16.761 9.577 1.00 13.75 252 LYS B N 1
ATOM 2984 C CA . LYS B 1 128 ? 61.703 16.200 10.730 1.00 17.09 252 LYS B CA 1
ATOM 2985 C C . LYS B 1 128 ? 61.700 16.939 12.064 1.00 16.57 252 LYS B C 1
ATOM 2986 O O . LYS B 1 128 ? 61.861 16.299 13.110 1.00 15.67 252 LYS B O 1
ATOM 2996 N N . ASP B 1 129 ? 61.516 18.258 12.046 1.00 15.11 253 ASP B N 1
ATOM 2997 C CA . ASP B 1 129 ? 61.461 19.037 13.289 1.00 15.10 253 ASP B CA 1
ATOM 2998 C C . ASP B 1 129 ? 60.075 18.960 13.961 1.00 16.13 253 ASP B C 1
ATOM 2999 O O . ASP B 1 129 ? 59.876 19.476 15.068 1.00 13.70 253 ASP B O 1
ATOM 3005 N N . ILE B 1 130 ? 59.121 18.327 13.275 1.00 15.13 254 ILE B N 1
ATOM 3006 C CA . ILE B 1 130 ? 57.768 18.133 13.798 1.00 13.19 254 ILE B CA 1
ATOM 3007 C C . ILE B 1 130 ? 57.758 16.825 14.601 1.00 12.95 254 ILE B C 1
ATOM 3008 O O . ILE B 1 130 ? 58.334 15.823 14.171 1.00 12.90 254 ILE B O 1
ATOM 3014 N N . ILE B 1 131 ? 57.144 16.841 15.780 1.00 13.77 255 ILE B N 1
ATOM 3015 C CA . ILE B 1 131 ? 57.046 15.631 16.605 1.00 14.82 255 ILE B CA 1
ATOM 3016 C C . ILE B 1 131 ? 55.960 14.808 15.920 1.00 13.82 255 ILE B C 1
ATOM 3017 O O . ILE B 1 131 ? 54.796 15.209 15.894 1.00 14.22 255 ILE B O 1
ATOM 3023 N N . ARG B 1 132 ? 56.351 13.676 15.350 1.00 13.97 256 ARG B N 1
ATOM 3024 C CA . ARG B 1 132 ? 55.431 12.827 14.602 1.00 12.36 256 ARG B CA 1
ATOM 3025 C C . ARG B 1 132 ? 55.013 11.502 15.238 1.00 11.87 256 ARG B C 1
ATOM 3026 O O . ARG B 1 132 ? 55.854 10.666 15.599 1.00 8.95 256 ARG B O 1
ATOM 3040 N N . TYR B 1 133 ? 53.702 11.316 15.338 1.00 11.13 257 TYR B N 1
ATOM 3041 C CA . TYR B 1 133 ? 53.115 10.089 15.856 1.00 12.29 257 TYR B CA 1
ATOM 3042 C C . TYR B 1 133 ? 52.386 9.445 14.680 1.00 11.88 257 TYR B C 1
ATOM 3043 O O . TYR B 1 133 ? 51.827 10.141 13.833 1.00 10.43 257 TYR B O 1
ATOM 3054 N N . ILE B 1 134 ? 52.420 8.122 14.593 1.00 12.06 258 ILE B N 1
ATOM 3055 C CA . ILE B 1 134 ? 51.688 7.453 13.536 1.00 10.66 258 ILE B CA 1
ATOM 3056 C C . ILE B 1 134 ? 50.903 6.282 14.122 1.00 10.21 258 ILE B C 1
ATOM 3057 O O . ILE B 1 134 ? 51.411 5.515 14.939 1.00 10.84 258 ILE B O 1
ATOM 3063 N N . ILE B 1 135 ? 49.634 6.210 13.750 1.00 8.73 259 ILE B N 1
ATOM 3064 C CA . ILE B 1 135 ? 48.744 5.164 14.196 1.00 9.18 259 ILE B CA 1
ATOM 3065 C C . ILE B 1 135 ? 48.384 4.339 12.955 1.00 10.55 259 ILE B C 1
ATOM 3066 O O . ILE B 1 135 ? 47.809 4.871 12.005 1.00 9.85 259 ILE B O 1
ATOM 3072 N N . GLY B 1 136 ? 48.830 3.084 12.930 1.00 10.63 260 GLY B N 1
ATOM 3073 C CA . GLY B 1 136 ? 48.543 2.178 11.826 1.00 10.52 260 GLY B CA 1
ATOM 3074 C C . GLY B 1 136 ? 47.442 1.249 12.301 1.00 10.98 260 GLY B C 1
ATOM 3075 O O . GLY B 1 136 ? 47.602 0.569 13.323 1.00 9.88 260 GLY B O 1
ATOM 3077 N N . ILE B 1 137 ? 46.344 1.198 11.554 1.00 10.74 261 ILE B N 1
ATOM 3078 C CA . ILE B 1 137 ? 45.180 0.407 11.941 1.00 11.43 261 ILE B CA 1
ATOM 3079 C C . ILE B 1 137 ? 44.734 -0.676 10.961 1.00 11.78 261 ILE B C 1
ATOM 3080 O O . ILE B 1 137 ? 44.802 -0.499 9.742 1.00 11.39 261 ILE B O 1
ATOM 3086 N N . GLY B 1 138 ? 44.263 -1.793 11.511 1.00 13.32 262 GLY B N 1
ATOM 3087 C CA . GLY B 1 138 ? 43.710 -2.858 10.691 1.00 13.48 262 GLY B CA 1
ATOM 3088 C C . GLY B 1 138 ? 44.547 -3.999 10.149 1.00 12.77 262 GLY B C 1
ATOM 3089 O O . GLY B 1 138 ? 45.748 -4.111 10.396 1.00 8.82 262 GLY B O 1
ATOM 3091 N N . LYS B 1 139 ? 43.880 -4.801 9.325 1.00 15.84 263 LYS B N 1
ATOM 3092 C CA . LYS B 1 139 ? 44.437 -5.996 8.697 1.00 17.82 263 LYS B CA 1
ATOM 3093 C C . LYS B 1 139 ? 45.699 -5.781 7.875 1.00 19.15 263 LYS B C 1
ATOM 3094 O O . LYS B 1 139 ? 46.541 -6.675 7.787 1.00 17.80 263 LYS B O 1
ATOM 3104 N N . HIS B 1 140 ? 45.826 -4.612 7.252 1.00 18.06 264 HIS B N 1
ATOM 3105 C CA . HIS B 1 140 ? 47.003 -4.334 6.437 1.00 16.47 264 HIS B CA 1
ATOM 3106 C C . HIS B 1 140 ? 48.276 -4.231 7.260 1.00 16.09 264 HIS B C 1
ATOM 3107 O O . HIS B 1 140 ? 49.380 -4.228 6.710 1.00 14.40 264 HIS B O 1
ATOM 3117 N N . PHE B 1 141 ? 48.128 -4.154 8.579 1.00 15.89 265 PHE B N 1
ATOM 3118 C CA . PHE B 1 141 ? 49.282 -4.092 9.463 1.00 17.36 265 PHE B CA 1
ATOM 3119 C C . PHE B 1 141 ? 49.326 -5.337 10.353 1.00 21.08 265 PHE B C 1
ATOM 3120 O O . PHE B 1 141 ? 49.664 -5.269 11.535 1.00 20.98 265 PHE B O 1
ATOM 3129 N N . GLN B 1 142 ? 48.983 -6.475 9.758 1.00 22.80 266 GLN B N 1
ATOM 3130 C CA . GLN B 1 142 ? 48.980 -7.758 10.455 1.00 24.61 266 GLN B CA 1
ATOM 3131 C C . GLN B 1 142 ? 50.409 -8.235 10.715 1.00 21.74 266 GLN B C 1
ATOM 3132 O O . GLN B 1 142 ? 50.736 -8.692 11.806 1.00 20.79 266 GLN B O 1
ATOM 3141 N N . THR B 1 143 ? 51.275 -8.090 9.724 1.00 18.08 267 THR B N 1
ATOM 3142 C CA . THR B 1 143 ? 52.642 -8.550 9.878 1.00 17.55 267 THR B CA 1
ATOM 3143 C C . THR B 1 143 ? 53.560 -7.516 10.505 1.00 18.87 267 THR B C 1
ATOM 3144 O O . THR B 1 143 ? 53.322 -6.307 10.409 1.00 16.75 267 THR B O 1
ATOM 3150 N N . LYS B 1 144 ? 54.622 -8.004 11.133 1.00 16.93 268 LYS B N 1
ATOM 3151 C CA . LYS B 1 144 ? 55.612 -7.150 11.755 1.00 19.16 268 LYS B CA 1
ATOM 3152 C C . LYS B 1 144 ? 56.267 -6.297 10.679 1.00 20.46 268 LYS B C 1
ATOM 3153 O O . LYS B 1 144 ? 56.592 -5.141 10.922 1.00 17.48 268 LYS B O 1
ATOM 3163 N N . GLU B 1 145 ? 56.450 -6.877 9.494 1.00 21.13 269 GLU B N 1
ATOM 3164 C CA . GLU B 1 145 ? 57.063 -6.188 8.359 1.00 23.70 269 GLU B CA 1
ATOM 3165 C C . GLU B 1 145 ? 56.268 -4.950 7.939 1.00 20.83 269 GLU B C 1
ATOM 3166 O O . GLU B 1 145 ? 56.844 -3.873 7.744 1.00 19.14 269 GLU B O 1
ATOM 3173 N N . SER B 1 146 ? 54.953 -5.102 7.797 1.00 18.36 270 SER B N 1
ATOM 3174 C CA . SER B 1 146 ? 54.103 -3.977 7.408 1.00 17.52 270 SER B CA 1
ATOM 3175 C C . SER B 1 146 ? 54.166 -2.877 8.459 1.00 16.32 270 SER B C 1
ATOM 3176 O O . SER B 1 146 ? 54.226 -1.693 8.132 1.00 14.92 270 SER B O 1
ATOM 3181 N N . GLN B 1 147 ? 54.176 -3.280 9.723 1.00 16.19 271 GLN B N 1
ATOM 3182 C CA . GLN B 1 147 ? 54.235 -2.336 10.835 1.00 17.98 271 GLN B CA 1
ATOM 3183 C C . GLN B 1 147 ? 55.548 -1.554 10.837 1.00 17.15 271 GLN B C 1
ATOM 3184 O O . GLN B 1 147 ? 55.547 -0.340 11.047 1.00 16.51 271 GLN B O 1
ATOM 3193 N N . GLU B 1 148 ? 56.654 -2.240 10.546 1.00 16.98 272 GLU B N 1
ATOM 3194 C CA . GLU B 1 148 ? 57.975 -1.616 10.515 1.00 18.17 272 GLU B CA 1
ATOM 3195 C C . GLU B 1 148 ? 58.047 -0.470 9.514 1.00 15.93 272 GLU B C 1
ATOM 3196 O O . GLU B 1 148 ? 58.708 0.538 9.773 1.00 17.83 272 GLU B O 1
ATOM 3203 N N . THR B 1 149 ? 57.363 -0.626 8.380 1.00 15.59 273 THR B N 1
ATOM 3204 C CA . THR B 1 149 ? 57.360 0.381 7.316 1.00 13.22 273 THR B CA 1
ATOM 3205 C C . THR B 1 149 ? 56.909 1.774 7.786 1.00 15.05 273 THR B C 1
ATOM 3206 O O . THR B 1 149 ? 57.250 2.780 7.166 1.00 14.22 273 THR B O 1
ATOM 3212 N N . LEU B 1 150 ? 56.173 1.828 8.894 1.00 14.44 274 LEU B N 1
ATOM 3213 C CA . LEU B 1 150 ? 55.688 3.090 9.443 1.00 12.36 274 LEU B CA 1
ATOM 3214 C C . LEU B 1 150 ? 56.716 3.856 10.274 1.00 13.51 274 LEU B C 1
ATOM 3215 O O . LEU B 1 150 ? 56.645 5.078 10.385 1.00 14.52 274 LEU B O 1
ATOM 3221 N N . HIS B 1 151 ? 57.684 3.148 10.842 1.00 13.39 275 HIS B N 1
ATOM 3222 C CA . HIS B 1 151 ? 58.689 3.784 11.687 1.00 15.16 275 HIS B CA 1
ATOM 3223 C C . HIS B 1 151 ? 59.385 4.997 11.051 1.00 14.76 275 HIS B C 1
ATOM 3224 O O . HIS B 1 151 ? 59.672 5.981 11.737 1.00 14.69 275 HIS B O 1
ATOM 3234 N N . LYS B 1 152 ? 59.638 4.933 9.746 1.00 11.98 276 LYS B N 1
ATOM 3235 C CA . LYS B 1 152 ? 60.309 6.025 9.042 1.00 13.11 276 LYS B CA 1
ATOM 3236 C C . LYS B 1 152 ? 59.550 7.354 9.052 1.00 12.08 276 LYS B C 1
ATOM 3237 O O . LYS B 1 152 ? 60.148 8.414 8.888 1.00 14.13 276 LYS B O 1
ATOM 3247 N N . PHE B 1 153 ? 58.240 7.301 9.256 1.00 12.56 277 PHE B N 1
ATOM 3248 C CA . PHE B 1 153 ? 57.424 8.511 9.279 1.00 11.18 277 PHE B CA 1
ATOM 3249 C C . PHE B 1 153 ? 57.337 9.138 10.658 1.00 10.99 277 PHE B C 1
ATOM 3250 O O . PHE B 1 153 ? 57.134 10.342 10.790 1.00 12.80 277 PHE B O 1
ATOM 3259 N N . ALA B 1 154 ? 57.523 8.326 11.687 1.00 11.51 278 ALA B N 1
ATOM 3260 C CA . ALA B 1 154 ? 57.395 8.798 13.054 1.00 12.12 278 ALA B CA 1
ATOM 3261 C C . ALA B 1 154 ? 58.691 9.157 13.744 1.00 13.93 278 ALA B C 1
ATOM 3262 O O . ALA B 1 154 ? 59.780 8.794 13.291 1.00 13.50 278 ALA B O 1
ATOM 3265 N N . SER B 1 155 ? 58.558 9.890 14.843 1.00 15.38 279 SER B N 1
ATOM 3266 C CA . SER B 1 155 ? 59.694 10.286 15.652 1.00 14.61 279 SER B CA 1
ATOM 3267 C C . SER B 1 155 ? 60.202 9.031 16.361 1.00 17.50 279 SER B C 1
ATOM 3268 O O . SER B 1 155 ? 59.544 7.983 16.358 1.00 19.88 279 SER B O 1
ATOM 3273 N N . LYS B 1 156 ? 61.350 9.146 17.008 1.00 18.15 280 LYS B N 1
ATOM 3274 C CA . LYS B 1 156 ? 61.950 8.012 17.686 1.00 20.69 280 LYS B CA 1
ATOM 3275 C C . LYS B 1 156 ? 61.980 8.218 19.190 1.00 20.38 280 LYS B C 1
ATOM 3276 O O . LYS B 1 156 ? 62.048 9.353 19.657 1.00 21.09 280 LYS B O 1
ATOM 3286 N N . PRO B 1 157 ? 61.919 7.125 19.973 1.00 21.28 281 PRO B N 1
ATOM 3287 C CA . PRO B 1 157 ? 61.829 5.728 19.531 1.00 20.68 281 PRO B CA 1
ATOM 3288 C C . PRO B 1 157 ? 60.451 5.353 18.997 1.00 18.51 281 PRO B C 1
ATOM 3289 O O . PRO B 1 157 ? 59.442 5.929 19.392 1.00 18.19 281 PRO B O 1
ATOM 3293 N N . ALA B 1 158 ? 60.427 4.362 18.115 1.00 19.36 282 ALA B N 1
ATOM 3294 C CA . ALA B 1 158 ? 59.193 3.878 17.510 1.00 20.25 282 ALA B CA 1
ATOM 3295 C C . ALA B 1 158 ? 58.288 3.263 18.562 1.00 22.41 282 ALA B C 1
ATOM 3296 O O . ALA B 1 158 ? 57.064 3.291 18.425 1.00 23.37 282 ALA B O 1
ATOM 3299 N N . SER B 1 159 ? 58.887 2.731 19.625 1.00 21.61 283 SER B N 1
ATOM 3300 C CA . SER B 1 159 ? 58.123 2.114 20.709 1.00 21.62 283 SER B CA 1
ATOM 3301 C C . SER B 1 159 ? 57.197 3.138 21.333 1.00 21.81 283 SER B C 1
ATOM 3302 O O . SER B 1 159 ? 56.179 2.793 21.937 1.00 23.94 283 SER B O 1
ATOM 3307 N N . GLU B 1 160 ? 57.555 4.403 21.151 1.00 21.30 284 GLU B N 1
ATOM 3308 C CA . GLU B 1 160 ? 56.809 5.527 21.691 1.00 21.88 284 GLU B CA 1
ATOM 3309 C C . GLU B 1 160 ? 55.893 6.226 20.688 1.00 18.11 284 GLU B C 1
ATOM 3310 O O . GLU B 1 160 ? 54.725 6.485 20.976 1.00 19.98 284 GLU B O 1
ATOM 3317 N N . PHE B 1 161 ? 56.401 6.476 19.492 1.00 16.31 285 PHE B N 1
ATOM 3318 C CA . PHE B 1 161 ? 55.631 7.210 18.495 1.00 17.36 285 PHE B CA 1
ATOM 3319 C C . PHE B 1 161 ? 54.817 6.430 17.468 1.00 16.41 285 PHE B C 1
ATOM 3320 O O . PHE B 1 161 ? 54.043 7.026 16.715 1.00 14.61 285 PHE B O 1
ATOM 3329 N N . VAL B 1 162 ? 54.997 5.114 17.421 1.00 13.13 286 VAL B N 1
ATOM 3330 C CA . VAL B 1 162 ? 54.243 4.283 16.483 1.00 14.91 286 VAL B CA 1
ATOM 3331 C C . VAL B 1 162 ? 53.228 3.412 17.228 1.00 14.17 286 VAL B C 1
ATOM 3332 O O . VAL B 1 162 ? 53.599 2.648 18.126 1.00 15.92 286 VAL B O 1
ATOM 3337 N N . LYS B 1 163 ? 51.954 3.550 16.870 1.00 14.58 287 LYS B N 1
ATOM 3338 C CA . LYS B 1 163 ? 50.874 2.774 17.475 1.00 16.27 287 LYS B CA 1
ATOM 3339 C C . LYS B 1 163 ? 50.193 1.877 16.453 1.00 15.83 287 LYS B C 1
ATOM 3340 O O . LYS B 1 163 ? 49.638 2.367 15.472 1.00 14.21 287 LYS B O 1
ATOM 3350 N N . ILE B 1 164 ? 50.216 0.569 16.699 1.00 14.09 288 ILE B N 1
ATOM 3351 C CA . ILE B 1 164 ? 49.571 -0.392 15.807 1.00 13.19 288 ILE B CA 1
ATOM 3352 C C . ILE B 1 164 ? 48.284 -0.863 16.471 1.00 13.33 288 ILE B C 1
ATOM 3353 O O . ILE B 1 164 ? 48.310 -1.413 17.581 1.00 12.68 288 ILE B O 1
ATOM 3359 N N . LEU B 1 165 ? 47.161 -0.612 15.816 1.00 12.48 289 LEU B N 1
ATOM 3360 C CA . LEU B 1 165 ? 45.855 -1.013 16.328 1.00 14.93 289 LEU B CA 1
ATOM 3361 C C . LEU B 1 165 ? 45.282 -2.090 15.413 1.00 15.55 289 LEU B C 1
ATOM 3362 O O . LEU B 1 165 ? 45.324 -1.952 14.190 1.00 13.85 289 LEU B O 1
ATOM 3368 N N . ASP B 1 166 ? 44.748 -3.159 16.001 1.00 15.36 290 ASP B N 1
ATOM 3369 C CA . ASP B 1 166 ? 44.182 -4.249 15.212 1.00 16.56 290 ASP B CA 1
ATOM 3370 C C . ASP B 1 166 ? 42.815 -3.907 14.629 1.00 17.57 290 ASP B C 1
ATOM 3371 O O . ASP B 1 166 ? 42.470 -4.358 13.535 1.00 17.55 290 ASP B O 1
ATOM 3377 N N . THR B 1 167 ? 42.040 -3.090 15.336 1.00 17.22 291 THR B N 1
ATOM 3378 C CA . THR B 1 167 ? 40.719 -2.716 14.844 1.00 16.86 291 THR B CA 1
ATOM 3379 C C . THR B 1 167 ? 40.492 -1.215 14.985 1.00 16.88 291 THR B C 1
ATOM 3380 O O . THR B 1 167 ? 41.191 -0.543 15.747 1.00 17.87 291 THR B O 1
ATOM 3386 N N . PHE B 1 168 ? 39.527 -0.685 14.237 1.00 14.76 292 PHE B N 1
ATOM 3387 C CA . PHE B 1 168 ? 39.213 0.737 14.316 1.00 15.37 292 PHE B CA 1
ATOM 3388 C C . PHE B 1 168 ? 38.533 1.036 15.652 1.00 15.07 292 PHE B C 1
ATOM 3389 O O . PHE B 1 168 ? 38.637 2.148 16.178 1.00 14.92 292 PHE B O 1
ATOM 3398 N N . GLU B 1 169 ? 37.890 0.018 16.221 1.00 13.48 293 GLU B N 1
ATOM 3399 C CA . GLU B 1 169 ? 37.229 0.131 17.517 1.00 16.25 293 GLU B CA 1
ATOM 3400 C C . GLU B 1 169 ? 38.253 0.433 18.603 1.00 12.05 293 GLU B C 1
ATOM 3401 O O . GLU B 1 169 ? 37.938 1.105 19.580 1.00 16.78 293 GLU B O 1
ATOM 3408 N N . LYS B 1 170 ? 39.490 -0.025 18.410 1.00 12.71 294 LYS B N 1
ATOM 3409 C CA . LYS B 1 170 ? 40.566 0.216 19.377 1.00 12.52 294 LYS B CA 1
ATOM 3410 C C . LYS B 1 170 ? 40.964 1.693 19.521 1.00 15.28 294 LYS B C 1
ATOM 3411 O O . LYS B 1 170 ? 41.730 2.049 20.424 1.00 12.96 294 LYS B O 1
ATOM 3421 N N . LEU B 1 171 ? 40.496 2.543 18.605 1.00 14.03 295 LEU B N 1
ATOM 3422 C CA . LEU B 1 171 ? 40.796 3.970 18.685 1.00 13.98 295 LEU B CA 1
ATOM 3423 C C . LEU B 1 171 ? 40.228 4.509 20.000 1.00 15.13 295 LEU B C 1
ATOM 3424 O O . LEU B 1 171 ? 40.868 5.335 20.648 1.00 16.20 295 LEU B O 1
ATOM 3430 N N . LYS B 1 172 ? 39.050 4.024 20.414 1.00 15.37 296 LYS B N 1
ATOM 3431 C CA . LYS B 1 172 ? 38.467 4.478 21.678 1.00 15.74 296 LYS B CA 1
ATOM 3432 C C . LYS B 1 172 ? 39.406 4.065 22.810 1.00 16.16 296 LYS B C 1
ATOM 3433 O O . LYS B 1 172 ? 39.618 4.828 23.756 1.00 15.26 296 LYS B O 1
ATOM 3443 N N . ASP B 1 173 ? 39.988 2.873 22.691 1.00 14.93 297 ASP B N 1
ATOM 3444 C CA . ASP B 1 173 ? 40.934 2.369 23.683 1.00 16.88 297 ASP B CA 1
ATOM 3445 C C . ASP B 1 173 ? 42.151 3.296 23.716 1.00 17.63 297 ASP B C 1
ATOM 3446 O O . ASP B 1 173 ? 42.635 3.676 24.792 1.00 14.16 297 ASP B O 1
ATOM 3452 N N . LEU B 1 174 ? 42.653 3.644 22.531 1.00 14.64 298 LEU B N 1
ATOM 3453 C CA . LEU B 1 174 ? 43.813 4.527 22.431 1.00 13.76 298 LEU B CA 1
ATOM 3454 C C . LEU B 1 174 ? 43.505 5.884 23.087 1.00 11.61 298 LEU B C 1
ATOM 3455 O O . LEU B 1 174 ? 44.337 6.435 23.811 1.00 10.00 298 LEU B O 1
ATOM 3461 N N . PHE B 1 175 ? 42.297 6.395 22.866 1.00 9.83 299 PHE B N 1
ATOM 3462 C CA . PHE B 1 175 ? 41.895 7.670 23.464 1.00 13.75 299 PHE B CA 1
ATOM 3463 C C . PHE B 1 175 ? 41.869 7.584 25.005 1.00 12.44 299 PHE B C 1
ATOM 3464 O O . PHE B 1 175 ? 42.291 8.511 25.704 1.00 10.72 299 PHE B O 1
ATOM 3473 N N . THR B 1 176 ? 41.361 6.469 25.520 1.00 14.79 300 THR B N 1
ATOM 3474 C CA . THR B 1 176 ? 41.286 6.226 26.953 1.00 12.38 300 THR B CA 1
ATOM 3475 C C . THR B 1 176 ? 42.697 6.244 27.545 1.00 13.79 300 THR B C 1
ATOM 3476 O O . THR B 1 176 ? 42.929 6.779 28.640 1.00 14.00 300 THR B O 1
ATOM 3482 N N . GLU B 1 177 ? 43.644 5.672 26.815 1.00 11.77 301 GLU B N 1
ATOM 3483 C CA . GLU B 1 177 ? 45.022 5.662 27.280 1.00 15.43 301 GLU B CA 1
ATOM 3484 C C . GLU B 1 177 ? 45.729 7.011 27.188 1.00 14.94 301 GLU B C 1
ATOM 3485 O O . GLU B 1 177 ? 46.461 7.393 28.103 1.00 17.09 301 GLU B O 1
ATOM 3492 N N . LEU B 1 178 ? 45.522 7.743 26.096 1.00 14.35 302 LEU B N 1
ATOM 3493 C CA . LEU B 1 178 ? 46.179 9.037 25.950 1.00 15.81 302 LEU B CA 1
ATOM 3494 C C . LEU B 1 178 ? 45.747 10.014 27.042 1.00 15.09 302 LEU B C 1
ATOM 3495 O O . LEU B 1 178 ? 46.547 10.844 27.490 1.00 15.43 302 LEU B O 1
ATOM 3501 N N . GLN B 1 179 ? 44.495 9.876 27.482 1.00 14.67 303 GLN B N 1
ATOM 3502 C CA . GLN B 1 179 ? 43.921 10.708 28.535 1.00 13.23 303 GLN B CA 1
ATOM 3503 C C . GLN B 1 179 ? 44.609 10.494 29.878 1.00 14.01 303 GLN B C 1
ATOM 3504 O O . GLN B 1 179 ? 44.699 11.420 30.688 1.00 14.47 303 GLN B O 1
ATOM 3513 N N . LYS B 1 180 ? 45.106 9.280 30.107 1.00 13.62 304 LYS B N 1
ATOM 3514 C CA . LYS B 1 180 ? 45.826 8.956 31.340 1.00 15.04 304 LYS B CA 1
ATOM 3515 C C . LYS B 1 180 ? 47.102 9.799 31.397 1.00 12.46 304 LYS B C 1
ATOM 3516 O O . LYS B 1 180 ? 47.759 9.871 32.429 1.00 14.39 304 LYS B O 1
ATOM 3526 N N . LYS B 1 181 ? 47.460 10.419 30.279 1.00 12.63 305 LYS B N 1
ATOM 3527 C CA . LYS B 1 181 ? 48.662 11.234 30.215 1.00 15.39 305 LYS B CA 1
ATOM 3528 C C . LYS B 1 181 ? 48.375 12.729 30.230 1.00 14.99 305 LYS B C 1
ATOM 3529 O O . LYS B 1 181 ? 49.250 13.521 29.888 1.00 14.99 305 LYS B O 1
ATOM 3539 N N . ILE B 1 182 ? 47.157 13.121 30.593 1.00 15.78 306 ILE B N 1
ATOM 3540 C CA . ILE B 1 182 ? 46.805 14.538 30.650 1.00 16.20 306 ILE B CA 1
ATOM 3541 C C . ILE B 1 182 ? 47.074 15.096 32.050 1.00 17.86 306 ILE B C 1
ATOM 3542 O O . ILE B 1 182 ? 46.654 14.513 33.052 1.00 14.48 306 ILE B O 1
ATOM 3548 N N . TYR B 1 183 ? 47.802 16.209 32.114 1.00 19.19 307 TYR B N 1
ATOM 3549 C CA . TYR B 1 183 ? 48.139 16.840 33.391 1.00 19.90 307 TYR B CA 1
ATOM 3550 C C . TYR B 1 183 ? 48.156 18.358 33.301 1.00 19.99 307 TYR B C 1
ATOM 3551 O O . TYR B 1 183 ? 48.388 18.929 32.236 1.00 19.29 307 TYR B O 1
ATOM 3562 N N . VAL B 1 184 ? 47.886 18.999 34.430 1.00 21.10 308 VAL B N 1
ATOM 3563 C CA . VAL B 1 184 ? 47.939 20.445 34.520 1.00 21.48 308 VAL B CA 1
ATOM 3564 C C . VAL B 1 184 ? 49.371 20.668 34.982 1.00 23.85 308 VAL B C 1
ATOM 3565 O O . VAL B 1 184 ? 49.771 20.161 36.030 1.00 22.38 308 VAL B O 1
ATOM 3570 N N . ILE B 1 185 ? 50.155 21.363 34.173 1.00 26.99 309 ILE B N 1
ATOM 3571 C CA . ILE B 1 185 ? 51.552 21.600 34.495 1.00 34.14 309 ILE B CA 1
ATOM 3572 C C . ILE B 1 185 ? 51.837 23.066 34.792 1.00 37.78 309 ILE B C 1
ATOM 3573 O O . ILE B 1 185 ? 51.774 23.880 33.840 1.00 39.55 309 ILE B O 1
#

Sequence (365 aa):
GNVDLVFLFDGSMSLQPDEFQKILDFMKDVMKKLSNTSYQFAAVQFSTSYKTEFDFSDYVKRKDPDALLKHVKHMLLLTNTFGAINYVATEVFREELGARPDATKVLIIITDGEATDSGNIDAAKDIIRYIIGIGKHFQTKESQETLHKFASKPASEFVKILDTFEKLKDLFTELQKKIYVIEGNVDLVFLFDGSMSLQPDEFQKILDFMKDVMKKLSNTSYQFAAVQFSTSYKTEFDFSDYVKRKDPDALLKHVKHMLLLTNTFGAINYVATEVFREELGARPDATKVLIIITDGEATDSGNIDAAKDIIRYIIGIGKHFQTKESQETLHKFASKPASEFVKILDTFEKLKDLFTELQKKIYVI

Secondary structure (DSSP, 8-state):
--EEEEEEEE-BTT--HHHHHHHHHHHHHHHHHTTTSSEEEEEEEESSSEEEEE-HHHHHH---HHHHHTT-----B---HHHHHHHHHHHTS-GGGT--TTSEEEEEEEESS--S-----GGGTTSEEEEEEESGGG-SHHHHHTTGGGS-S-HHHHEEEESSSTHHHHHHHHHHTT-----/--EEEEEEEE-BTT--HHHHHHHHHHHHHHHHHTTTSSEEEEEEEESSSEEEEE-HHHHHH---HHHHTTT-----B---HHHHHHHHHHHTS-GGGT--SSSEEEEEEEESS--S--S--GGGTTSEEEEEEESGGG-SHHHHHTTGGGS-S-HHHHEEEESSTTHHHHHHHHHHTT----

Organism: Homo sapiens (NCBI:txid9606)

Nearest PDB structures (foldseek):
  5e6s-assembly3_E  TM=9.872E-01  e=1.432E-34  Homo sapiens
  5e6s-assembly2_C  TM=9.937E-01  e=1.103E-33  Homo sapiens
  3f74-assembly3_C  TM=9.740E-01  e=3.974E-34  Homo sapiens
  5e6u-assembly1_A  TM=9.761E-01  e=8.545E-34  Homo sapiens
  6bxf-assembly1_A  TM=9.802E-01  e=2.358E-32  Homo sapiens

InterPro domains:
  IPR000413 Integrin alpha chain [PR01185] (401-413)
  IPR000413 Integrin alpha chain [PR01185] (419-430)
  IPR000413 Integrin alpha chain [PR01185] (453-473)
  IPR000413 Integrin alpha chain [PR01185] (520-544)
  IPR000413 Integrin alpha chain [PR01185] (581-602)
  IPR000413 Integrin alpha chain [PR01185] (606-625)
  IPR000413 Integrin alpha chain [PR01185] (720-733)
  IPR000413 Integrin alpha chain [PR01185] (1100-1119)
  IPR002035 von Willebrand factor, type A [PF00092] (156-325)
  IPR002035 von Willebrand factor, type A [PS50234] (156-327)
  IPR002035 von Willebrand factor, type A [SM00327] (154-329)
  IPR013517 FG-GAP repeat [PF01839] (460-497)
  IPR013517 FG-GAP repeat [PF01839] (521-554)
  IPR013519 Integrin alpha beta-propellor [PS51470] (31-82)
  IPR013519 Integrin alpha beta-propellor [PS51470] (83-141)
  IPR013519 Integrin alpha beta-propellor [PS51470] (446-506)
  IPR013519 Integrin alpha beta-propellor [PS51470] (507-563)
  IPR013519 Integrin alpha beta-propellor [PS51470] (567-627)
  IPR013519 Integrin alpha beta-propellor [SM00191] (41-87)
  IPR013519 Integrin alpha beta-propellor [SM00191] (400-452)

CATH classification: 3.40.50.410

GO terms:
  GO:0004895 cell adhesion receptor activity (F, IDA)
  GO:0005886 plasma membrane (C, IDA)
  GO:0034687 integrin alphaL-beta2 complex (C, IDA)
  GO:0033627 cell adhesion mediated by integrin (P, IDA)
  GO:0033631 cell-cell adhesion mediated by integrin (P, IDA)
  GO:0007158 neuron cell-cell adhesion (P, IDA)
  GO:0007159 leukocyte cell-cell adhesion (P, IDA)
  GO:0035683 memory T cell extravasation (P, IDA)
  GO:0007159 leukocyte cell-cell adhesion (P, IMP)
  GO:0005515 protein binding (F, IPI)
  GO:0045121 membrane raft (C, EXP)
  GO:0008305 integrin complex (C, TAS)
  GO:0035579 specific granule membrane (C, TAS)
  GO:0005886 plasma membrane (C, TAS)
  GO:0002291 T cell activation via T cell receptor contact with antigen bound to MHC molecule on antigen presenting cell (P, IMP)
  GO:0007157 heterophilic cell-cell adhesion (P, IMP)
  GO:0050839 cell adhesion molecule binding (F, IPI)
  GO:0009986 cell surface (C, IDA)
  GO:0050839 cell adhesion molecule binding (F, IMP)
  GO:0070062 extracellular exosome (C, HDA)